Protein AF-A0A7D9J8P6-F1 (afdb_monomer_lite)

Structure (mmCIF, N/CA/C/O backbone):
data_AF-A0A7D9J8P6-F1
#
_entry.id   AF-A0A7D9J8P6-F1
#
loop_
_atom_site.group_PDB
_atom_site.id
_atom_site.type_symbol
_atom_site.label_atom_id
_atom_site.label_alt_id
_atom_site.label_comp_id
_atom_site.label_asym_id
_atom_site.label_entity_id
_atom_site.label_seq_id
_atom_site.pdbx_PDB_ins_code
_atom_site.Cartn_x
_atom_site.Cartn_y
_atom_site.Cartn_z
_atom_site.occupancy
_atom_site.B_iso_or_equiv
_atom_site.auth_seq_id
_atom_site.auth_comp_id
_atom_site.auth_asym_id
_atom_site.auth_atom_id
_atom_site.pdbx_PDB_model_num
ATOM 1 N N . LEU A 1 1 ? 20.125 16.647 6.382 1.00 24.42 1 LEU A N 1
ATOM 2 C CA . LEU A 1 1 ? 18.922 16.387 5.538 1.00 24.42 1 LEU A CA 1
ATOM 3 C C . LEU A 1 1 ? 18.613 14.876 5.373 1.00 24.42 1 LEU A C 1
ATOM 5 O O . LEU A 1 1 ? 17.858 14.484 4.479 1.00 24.42 1 LEU A O 1
ATOM 9 N N . SER A 1 2 ? 19.152 14.022 6.256 1.00 21.86 2 SER A N 1
ATOM 10 C CA . SER A 1 2 ? 19.004 12.554 6.274 1.00 21.86 2 SER A CA 1
ATOM 11 C C . SER A 1 2 ? 17.697 12.048 6.896 1.00 21.86 2 SER A C 1
ATOM 13 O O . SER A 1 2 ? 17.258 10.966 6.527 1.00 21.86 2 SER A O 1
ATOM 15 N N . ASP A 1 3 ? 17.029 12.832 7.747 1.00 25.22 3 ASP A N 1
ATOM 16 C CA . ASP A 1 3 ? 16.005 12.291 8.666 1.00 25.22 3 ASP A CA 1
ATOM 17 C C . ASP A 1 3 ? 14.574 12.775 8.421 1.00 25.22 3 ASP A C 1
ATOM 19 O O . ASP A 1 3 ? 13.715 12.715 9.296 1.00 25.22 3 ASP A O 1
ATOM 23 N N . ILE A 1 4 ? 14.279 13.220 7.203 1.00 28.66 4 ILE A N 1
ATOM 24 C CA . ILE A 1 4 ? 12.923 13.611 6.820 1.00 28.66 4 ILE A CA 1
ATOM 25 C C . ILE A 1 4 ? 12.399 12.544 5.868 1.00 28.66 4 ILE A C 1
ATOM 27 O O . ILE A 1 4 ? 12.570 12.619 4.652 1.00 28.66 4 ILE A O 1
ATOM 31 N N . MET A 1 5 ? 11.787 11.500 6.422 1.00 29.95 5 MET A N 1
ATOM 32 C CA . MET A 1 5 ? 11.026 10.500 5.678 1.00 29.95 5 MET A CA 1
ATOM 33 C C . MET A 1 5 ? 9.601 10.462 6.215 1.00 29.95 5 MET A C 1
ATOM 35 O O . MET A 1 5 ? 9.413 10.073 7.356 1.00 29.95 5 MET A O 1
ATOM 39 N N . GLN A 1 6 ? 8.645 10.790 5.334 1.00 36.28 6 GLN A N 1
ATOM 40 C CA . GLN A 1 6 ? 7.228 10.382 5.290 1.00 36.28 6 GLN A CA 1
ATOM 41 C C . GLN A 1 6 ? 6.271 11.573 5.264 1.00 36.28 6 GLN A C 1
ATOM 43 O O . GLN A 1 6 ? 6.016 12.223 6.267 1.00 36.28 6 GLN A O 1
ATOM 48 N N . TYR A 1 7 ? 5.658 11.784 4.102 1.00 35.69 7 TYR A N 1
ATOM 49 C CA . TYR A 1 7 ? 4.356 12.429 4.023 1.00 35.69 7 TYR A CA 1
ATOM 50 C C . TYR A 1 7 ? 3.308 11.319 3.911 1.00 35.69 7 TYR A C 1
ATOM 52 O O . TYR A 1 7 ? 3.176 10.730 2.839 1.00 35.69 7 TYR A O 1
ATOM 60 N N . SER A 1 8 ? 2.698 10.989 5.056 1.00 35.81 8 SER A N 1
ATOM 61 C CA . SER A 1 8 ? 1.370 10.369 5.264 1.00 35.81 8 SER A CA 1
ATOM 62 C C . SER A 1 8 ? 1.233 9.901 6.732 1.00 35.81 8 SER A C 1
ATOM 64 O O . SER A 1 8 ? 0.763 8.801 6.979 1.00 35.81 8 SER A O 1
ATOM 66 N N . SER A 1 9 ? 1.758 10.622 7.729 1.00 39.28 9 SER A N 1
ATOM 67 C CA . SER A 1 9 ? 2.039 9.992 9.036 1.00 39.28 9 SER A CA 1
ATOM 68 C C . SER A 1 9 ? 0.821 9.624 9.882 1.00 39.28 9 SER A C 1
ATOM 70 O O . SER A 1 9 ? 0.959 8.770 10.750 1.00 39.28 9 SER A O 1
ATOM 72 N N . ASP A 1 10 ? -0.339 10.223 9.621 1.00 39.28 10 ASP A N 1
ATOM 73 C CA . ASP A 1 10 ? -1.482 10.126 10.536 1.00 39.28 10 ASP A CA 1
ATOM 74 C C . ASP A 1 10 ? -2.746 9.642 9.835 1.00 39.28 10 ASP A C 1
ATOM 76 O O . ASP A 1 10 ? -3.814 9.773 10.403 1.00 39.28 10 ASP A O 1
ATOM 80 N N . ARG A 1 11 ? -2.674 9.204 8.574 1.00 51.41 11 ARG A N 1
ATOM 81 C CA . ARG A 1 11 ? -3.858 8.872 7.770 1.00 51.41 11 ARG A CA 1
ATOM 82 C C . ARG A 1 11 ? -3.505 7.811 6.734 1.00 51.41 11 ARG A C 1
ATOM 84 O O . ARG A 1 11 ? -3.242 8.151 5.583 1.00 51.41 11 ARG A O 1
ATOM 91 N N . ARG A 1 12 ? -3.396 6.541 7.133 1.00 55.50 12 ARG A N 1
ATOM 92 C CA . ARG A 1 12 ? -2.894 5.473 6.251 1.00 55.50 12 ARG A CA 1
ATOM 93 C C . ARG A 1 12 ? -3.799 4.262 6.240 1.00 55.50 12 ARG A C 1
ATOM 95 O O . ARG A 1 12 ? -4.018 3.612 7.256 1.00 55.50 12 ARG A O 1
ATOM 102 N N . LEU A 1 13 ? -4.289 3.966 5.045 1.00 46.38 13 LEU A N 1
ATOM 103 C CA . LEU A 1 13 ? -5.291 2.941 4.811 1.00 46.38 13 LEU A CA 1
ATOM 104 C C . LEU A 1 13 ? -4.745 1.883 3.875 1.00 46.38 13 LEU A C 1
ATOM 106 O O . LEU A 1 13 ? -4.052 2.185 2.897 1.00 46.38 13 LEU A O 1
ATOM 110 N N . HIS A 1 14 ? -5.138 0.658 4.169 1.00 49.91 14 HIS A N 1
ATOM 111 C CA . HIS A 1 14 ? -4.978 -0.482 3.305 1.00 49.91 14 HIS A CA 1
ATOM 112 C C . HIS A 1 14 ? -6.345 -1.057 2.982 1.00 49.91 14 HIS A C 1
ATOM 114 O O . HIS A 1 14 ? -7.146 -1.340 3.874 1.00 49.91 14 HIS A O 1
ATOM 120 N N . PHE A 1 15 ? -6.561 -1.289 1.700 1.00 54.28 15 PHE A N 1
ATOM 121 C CA . PHE A 1 15 ? -7.682 -2.046 1.191 1.00 54.28 15 PHE A CA 1
ATOM 122 C C . PHE A 1 15 ? -7.123 -3.310 0.567 1.00 54.28 15 PHE A C 1
ATOM 124 O O . PHE A 1 15 ? -6.136 -3.274 -0.165 1.00 54.28 15 PHE A O 1
ATOM 131 N N . ILE A 1 16 ? -7.727 -4.444 0.876 1.00 54.12 16 ILE A N 1
ATOM 132 C CA . ILE A 1 16 ? -7.442 -5.688 0.176 1.00 54.12 16 ILE A CA 1
ATOM 133 C C . ILE A 1 16 ? -8.763 -6.163 -0.387 1.00 54.12 16 ILE A C 1
ATOM 135 O O . ILE A 1 16 ? -9.717 -6.310 0.372 1.00 54.12 16 ILE A O 1
ATOM 139 N N . SER A 1 17 ? -8.845 -6.375 -1.694 1.00 53.47 17 SER A N 1
ATOM 140 C CA . SER A 1 17 ? -10.070 -6.853 -2.324 1.00 53.47 17 SER A CA 1
ATOM 141 C C . SER A 1 17 ? -9.877 -8.214 -2.982 1.00 53.47 17 SER A C 1
ATOM 143 O O . SER A 1 17 ? -8.809 -8.541 -3.509 1.00 53.47 17 SER A O 1
ATOM 145 N N . LYS A 1 18 ? -10.935 -9.026 -2.933 1.00 53.00 18 LYS A N 1
ATOM 146 C CA . LYS A 1 18 ? -11.126 -10.149 -3.847 1.00 53.00 18 LYS A CA 1
ATOM 147 C C . LYS A 1 18 ? -11.866 -9.628 -5.074 1.00 53.00 18 LYS A C 1
ATOM 149 O O . LYS A 1 18 ? -12.806 -8.837 -4.934 1.00 53.00 18 LYS A O 1
ATOM 154 N N . PRO A 1 19 ? -11.463 -10.045 -6.276 1.00 55.19 19 PRO A N 1
ATOM 155 C CA . PRO A 1 19 ? -12.039 -9.507 -7.491 1.00 55.19 19 PRO A CA 1
ATOM 156 C C . PRO A 1 19 ? -13.505 -9.909 -7.656 1.00 55.19 19 PRO A C 1
ATOM 158 O O . PRO A 1 19 ? -13.856 -11.087 -7.665 1.00 55.19 19 PRO A O 1
ATOM 161 N N . THR A 1 20 ? -14.356 -8.904 -7.858 1.00 56.22 20 THR A N 1
ATOM 162 C CA . THR A 1 20 ? -15.730 -9.049 -8.355 1.00 56.22 20 THR A CA 1
ATOM 163 C C . THR A 1 20 ? -15.894 -8.202 -9.612 1.00 56.22 20 THR A C 1
ATOM 165 O O . THR A 1 20 ? -15.167 -7.223 -9.813 1.00 56.22 20 THR A O 1
ATOM 168 N N . LYS A 1 21 ? -16.857 -8.550 -10.474 1.00 49.94 21 LYS A N 1
ATOM 169 C CA . LYS A 1 21 ? -17.124 -7.792 -11.707 1.00 49.94 21 LYS A CA 1
ATOM 170 C C . LYS A 1 21 ? -17.443 -6.322 -11.401 1.00 49.94 21 LYS A C 1
ATOM 172 O O . LYS A 1 21 ? -16.953 -5.447 -12.112 1.00 49.94 21 LYS A O 1
ATOM 177 N N . GLU A 1 22 ? -18.194 -6.036 -10.332 1.00 52.41 22 GLU A N 1
ATOM 178 C CA . GLU A 1 22 ? -18.475 -4.659 -9.909 1.00 52.41 22 GLU A CA 1
ATOM 179 C C . GLU A 1 22 ? -17.232 -3.929 -9.395 1.00 52.41 22 GLU A C 1
ATOM 181 O O . GLU A 1 22 ? -17.047 -2.766 -9.751 1.00 52.41 22 GLU A O 1
ATOM 186 N N . ASN A 1 23 ? -16.380 -4.578 -8.593 1.00 56.41 23 ASN A N 1
ATOM 187 C CA . ASN A 1 23 ? -15.193 -3.931 -8.024 1.00 56.41 23 ASN A CA 1
ATOM 188 C C . ASN A 1 23 ? -14.169 -3.613 -9.123 1.00 56.41 23 ASN A C 1
ATOM 190 O O . ASN A 1 23 ? -13.670 -2.495 -9.168 1.00 56.41 23 ASN A O 1
ATOM 194 N N . ILE A 1 24 ? -13.982 -4.511 -10.098 1.00 53.50 24 ILE A N 1
ATOM 195 C CA . ILE A 1 24 ? -13.107 -4.294 -11.264 1.00 53.50 24 ILE A CA 1
ATOM 196 C C . ILE A 1 24 ? -13.604 -3.133 -12.148 1.00 53.50 24 ILE A C 1
ATOM 198 O O . ILE A 1 24 ? -12.803 -2.334 -12.634 1.00 53.50 24 ILE A O 1
ATOM 202 N N . ILE A 1 25 ? -14.917 -3.017 -12.384 1.00 46.31 25 ILE A N 1
ATOM 203 C CA . ILE A 1 25 ? -15.492 -1.927 -13.196 1.00 46.31 25 ILE A CA 1
ATOM 204 C C . ILE A 1 25 ? -15.378 -0.582 -12.467 1.00 46.31 25 ILE A C 1
ATOM 206 O O . ILE A 1 25 ? -14.958 0.405 -13.075 1.00 46.31 25 ILE A O 1
ATOM 210 N N . TRP A 1 26 ? -15.688 -0.546 -11.168 1.00 52.25 26 TRP A N 1
ATOM 211 C CA . TRP A 1 26 ? -15.502 0.637 -10.319 1.00 52.25 26 TRP A CA 1
ATOM 212 C C . TRP A 1 26 ? -14.054 1.128 -10.342 1.00 52.25 26 TRP A C 1
ATOM 214 O O . TRP A 1 26 ? -13.770 2.310 -10.538 1.00 52.25 26 TRP A O 1
ATOM 224 N N . GLU A 1 27 ? -13.135 0.179 -10.229 1.00 54.56 27 GLU A N 1
ATOM 225 C CA . GLU A 1 27 ? -11.700 0.391 -10.257 1.00 54.56 27 GLU A CA 1
ATOM 226 C C . GLU A 1 27 ? -11.170 0.931 -11.595 1.00 54.56 27 GLU A C 1
ATOM 228 O O . GLU A 1 27 ? -10.189 1.682 -11.596 1.00 54.56 27 GLU A O 1
ATOM 233 N N . LYS A 1 28 ? -11.791 0.564 -12.725 1.00 52.25 28 LYS A N 1
ATOM 234 C CA . LYS A 1 28 ? -11.422 1.025 -14.078 1.00 52.25 28 LYS A CA 1
ATOM 235 C C . LYS A 1 28 ? -11.984 2.414 -14.394 1.00 52.25 28 LYS A C 1
ATOM 237 O O . LYS A 1 28 ? -11.287 3.234 -14.994 1.00 52.25 28 LYS A O 1
ATOM 242 N N . LEU A 1 29 ? -13.216 2.699 -13.965 1.00 45.38 29 LEU A N 1
ATOM 243 C CA . LEU A 1 29 ? -13.862 4.004 -14.161 1.00 45.38 29 LEU A CA 1
ATOM 244 C C . LEU A 1 29 ? -13.176 5.111 -13.355 1.00 45.38 29 LEU A C 1
ATOM 246 O O . LEU A 1 29 ? -12.944 6.198 -13.889 1.00 45.38 29 LEU A O 1
ATOM 250 N N . TYR A 1 30 ? -12.771 4.815 -12.116 1.00 49.97 30 TYR A N 1
ATOM 251 C CA . TYR A 1 30 ? -11.948 5.725 -11.322 1.00 49.97 30 TYR A CA 1
ATOM 252 C C . TYR A 1 30 ? -10.643 6.053 -12.065 1.00 49.97 30 TYR A C 1
ATOM 254 O O . TYR A 1 30 ? -10.367 7.217 -12.335 1.00 49.97 30 TYR A O 1
ATOM 262 N N . TYR A 1 31 ? -9.914 5.039 -12.539 1.00 48.91 31 TYR A N 1
ATOM 263 C CA . TYR A 1 31 ? -8.613 5.194 -13.202 1.00 48.91 31 TYR A CA 1
ATOM 264 C C . TYR A 1 31 ? -8.625 6.036 -14.495 1.00 48.91 31 TYR A C 1
ATOM 266 O O . TYR A 1 31 ? -7.679 6.768 -14.795 1.00 48.91 31 TYR A O 1
ATOM 274 N N . HIS A 1 32 ? -9.703 5.976 -15.279 1.00 45.94 32 HIS A N 1
ATOM 275 C CA . HIS A 1 32 ? -9.812 6.778 -16.501 1.00 45.94 32 HIS A CA 1
ATOM 276 C C . HIS A 1 32 ? -9.995 8.280 -16.204 1.00 45.94 32 HIS A C 1
ATOM 278 O O . HIS A 1 32 ? -9.524 9.130 -16.958 1.00 45.94 32 HIS A O 1
ATOM 284 N N . SER A 1 33 ? -10.635 8.621 -15.081 1.00 40.72 33 SER A N 1
ATOM 285 C CA . SER A 1 33 ? -10.953 10.007 -14.706 1.00 40.72 33 SER A CA 1
ATOM 286 C C . SER A 1 33 ? -9.777 10.812 -14.125 1.00 40.72 33 SER A C 1
ATOM 288 O O . SER A 1 33 ? -9.861 12.041 -14.035 1.00 40.72 33 SER A O 1
ATOM 290 N N . ILE A 1 34 ? -8.681 10.133 -13.757 1.00 44.94 34 ILE A N 1
ATOM 291 C CA . ILE A 1 34 ? -7.621 10.652 -12.870 1.00 44.94 34 ILE A CA 1
ATOM 292 C C . ILE A 1 34 ? -6.319 11.039 -13.583 1.00 44.94 34 ILE A C 1
ATOM 294 O O . ILE A 1 34 ? -5.504 11.755 -13.012 1.00 44.94 34 ILE A O 1
ATOM 298 N N . MET A 1 35 ? -6.124 10.606 -14.833 1.00 43.12 35 MET A N 1
ATOM 299 C CA . MET A 1 35 ? -4.909 10.877 -15.622 1.00 43.12 35 MET A CA 1
ATOM 300 C C . MET A 1 35 ? -5.030 12.087 -16.567 1.00 43.12 35 MET A C 1
ATOM 302 O O . MET A 1 35 ? -4.190 12.271 -17.447 1.00 43.12 35 MET A O 1
ATOM 306 N N . SER A 1 36 ? -6.057 12.928 -16.407 1.00 40.94 36 SER A N 1
ATOM 307 C CA . SER A 1 36 ? -6.146 14.211 -17.113 1.00 40.94 36 SER A CA 1
ATOM 308 C C . SER A 1 36 ? -5.296 15.266 -16.403 1.00 40.94 36 SER A C 1
ATOM 310 O O . SER A 1 36 ? -5.498 15.515 -15.213 1.00 40.94 36 SER A O 1
ATOM 312 N N . THR A 1 37 ? -4.367 15.889 -17.129 1.00 44.66 37 THR A N 1
ATOM 313 C CA . THR A 1 37 ? -3.480 16.946 -16.630 1.00 44.66 37 THR A CA 1
ATOM 314 C C . THR A 1 37 ? -4.260 18.153 -16.126 1.00 44.66 37 THR A C 1
ATOM 316 O O . THR A 1 37 ? -5.240 18.580 -16.733 1.00 44.66 37 THR A O 1
ATOM 319 N N . SER A 1 38 ? -3.772 18.736 -15.047 1.00 45.84 38 SER A N 1
ATOM 320 C CA . SER A 1 38 ? -4.235 19.990 -14.467 1.00 45.84 38 SER A CA 1
ATOM 321 C C . SER A 1 38 ? -3.096 21.005 -14.475 1.00 45.84 38 SER A C 1
ATOM 323 O O . SER A 1 38 ? -1.939 20.680 -14.196 1.00 45.84 38 SER A O 1
ATOM 325 N N . GLU A 1 39 ? -3.428 22.254 -14.786 1.00 48.91 39 GLU A N 1
ATOM 326 C CA . GLU A 1 39 ? -2.469 23.356 -14.843 1.00 48.91 39 GLU A CA 1
ATOM 327 C C . GLU A 1 39 ? -2.055 23.806 -13.426 1.00 48.91 39 GLU A C 1
ATOM 329 O O . GLU A 1 39 ? -2.821 24.387 -12.639 1.00 48.91 39 GLU A O 1
ATOM 334 N N . GLY A 1 40 ? -0.801 23.524 -13.070 1.00 51.75 40 GLY A N 1
ATOM 335 C CA . GLY A 1 40 ? -0.129 24.091 -11.902 1.00 51.75 40 GLY A CA 1
ATOM 336 C C . GLY A 1 40 ? 0.332 25.527 -12.175 1.00 51.75 40 GLY A C 1
ATOM 337 O O . GLY A 1 40 ? 0.580 25.889 -13.311 1.00 51.75 40 GLY A O 1
ATOM 338 N N . ARG A 1 41 ? 0.454 26.371 -11.135 1.00 57.59 41 ARG A N 1
ATOM 339 C CA . ARG A 1 41 ? 1.188 27.658 -11.253 1.00 57.59 41 ARG A CA 1
ATOM 340 C C . ARG A 1 41 ? 2.659 27.522 -10.830 1.00 57.59 41 ARG A C 1
ATOM 342 O O . ARG A 1 41 ? 3.416 28.470 -10.980 1.00 57.59 41 ARG A O 1
ATOM 349 N N . ASN A 1 42 ? 3.040 26.380 -10.247 1.00 70.62 42 ASN A N 1
ATOM 350 C CA . ASN A 1 42 ? 4.405 26.097 -9.817 1.00 70.62 42 ASN A CA 1
ATOM 351 C C . ASN A 1 42 ? 5.098 25.245 -10.906 1.00 70.62 42 ASN A C 1
ATOM 353 O O . ASN A 1 42 ? 4.638 24.122 -11.144 1.00 70.62 42 ASN A O 1
ATOM 357 N N . PRO A 1 43 ? 6.177 25.744 -11.540 1.00 74.31 43 PRO A N 1
ATOM 358 C CA . PRO A 1 43 ? 6.884 25.037 -12.612 1.00 74.31 43 PRO A CA 1
ATOM 359 C C . PRO A 1 43 ? 7.396 23.648 -12.217 1.00 74.31 43 PRO A C 1
ATOM 361 O O . PRO A 1 43 ? 7.415 22.737 -13.041 1.00 74.31 43 PRO A O 1
ATOM 364 N N . ALA A 1 44 ? 7.754 23.452 -10.947 1.00 70.00 44 ALA A N 1
ATOM 365 C CA . ALA A 1 44 ? 8.215 22.168 -10.441 1.00 70.00 44 ALA A CA 1
ATOM 366 C C . ALA A 1 44 ? 7.078 21.131 -10.473 1.00 70.00 44 ALA A C 1
ATOM 368 O O . ALA A 1 44 ? 7.249 20.015 -10.965 1.00 70.00 44 ALA A O 1
ATOM 369 N N . ILE A 1 45 ? 5.875 21.510 -10.025 1.00 69.44 45 ILE A N 1
ATOM 370 C CA . ILE A 1 45 ? 4.681 20.647 -10.086 1.00 69.44 45 ILE A CA 1
ATOM 371 C C . ILE A 1 45 ? 4.307 20.322 -11.538 1.00 69.44 45 ILE A C 1
ATOM 373 O O . ILE A 1 45 ? 3.941 19.186 -11.838 1.00 69.44 45 ILE A O 1
ATOM 377 N N . GLU A 1 46 ? 4.436 21.286 -12.449 1.00 72.38 46 GLU A N 1
ATOM 378 C CA . GLU A 1 46 ? 4.183 21.070 -13.875 1.00 72.38 46 GLU A CA 1
ATOM 379 C C . GLU A 1 46 ? 5.187 20.088 -14.494 1.00 72.38 46 GLU A C 1
ATOM 381 O O . GLU A 1 46 ? 4.785 19.126 -15.151 1.00 72.38 46 GLU A O 1
ATOM 386 N N . LEU A 1 47 ? 6.480 20.253 -14.205 1.00 73.75 47 LEU A N 1
ATOM 387 C CA . LEU A 1 47 ? 7.521 19.319 -14.627 1.00 73.75 47 LEU A CA 1
ATOM 388 C C . LEU A 1 47 ? 7.287 17.915 -14.053 1.00 73.75 47 LEU A C 1
ATOM 390 O O . LEU A 1 47 ? 7.435 16.920 -14.764 1.00 73.75 47 LEU A O 1
ATOM 394 N N . MET A 1 48 ? 6.886 17.814 -12.782 1.00 72.56 48 MET A N 1
ATOM 395 C CA . MET A 1 48 ? 6.518 16.542 -12.161 1.00 72.56 48 MET A CA 1
ATOM 396 C C . MET A 1 48 ? 5.358 15.884 -12.923 1.00 72.56 48 MET A C 1
ATOM 398 O O . MET A 1 48 ? 5.479 14.722 -13.314 1.00 72.56 48 MET A O 1
ATOM 402 N N . ASN A 1 49 ? 4.281 16.624 -13.203 1.00 70.62 49 ASN A N 1
ATOM 403 C CA . ASN A 1 49 ? 3.123 16.141 -13.964 1.00 70.62 49 ASN A CA 1
ATOM 404 C C . ASN A 1 49 ? 3.503 15.705 -15.388 1.00 70.62 49 ASN A C 1
ATOM 406 O O . ASN A 1 49 ? 3.061 14.654 -15.854 1.00 70.62 49 ASN A O 1
ATOM 410 N N . GLN A 1 50 ? 4.372 16.461 -16.062 1.00 72.25 50 GLN A N 1
ATOM 411 C CA . GLN A 1 50 ? 4.878 16.118 -17.391 1.00 72.25 50 GLN A CA 1
ATOM 412 C C . GLN A 1 50 ? 5.721 14.837 -17.379 1.00 72.25 50 GLN A C 1
ATOM 414 O O . GLN A 1 50 ? 5.664 14.045 -18.317 1.00 72.25 50 GLN A O 1
ATOM 419 N N . ARG A 1 51 ? 6.524 14.614 -16.336 1.00 74.44 51 ARG A N 1
ATOM 420 C CA . ARG A 1 51 ? 7.279 13.364 -16.195 1.00 74.44 51 ARG A CA 1
ATOM 421 C C . ARG A 1 51 ? 6.342 12.192 -15.903 1.00 74.44 51 ARG A C 1
ATOM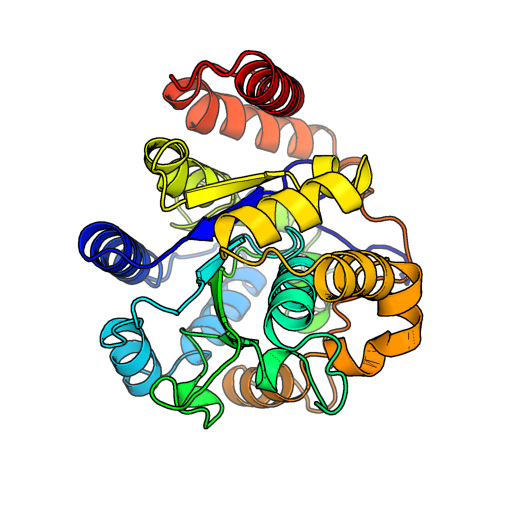 423 O O . ARG A 1 51 ? 6.509 11.125 -16.481 1.00 74.44 51 ARG A O 1
ATOM 430 N N . LEU A 1 52 ? 5.335 12.388 -15.053 1.00 71.31 52 LEU A N 1
ATOM 431 C CA . LEU A 1 52 ? 4.356 11.357 -14.685 1.00 71.31 52 LEU A CA 1
ATOM 432 C C . LEU A 1 52 ? 3.500 10.893 -15.852 1.00 71.31 52 LEU A C 1
ATOM 434 O O . LEU A 1 52 ? 3.188 9.709 -15.934 1.00 71.31 52 LEU A O 1
ATOM 438 N N . SER A 1 53 ? 3.168 11.788 -16.781 1.00 72.62 53 SER A N 1
ATOM 439 C CA . SER A 1 53 ? 2.401 11.417 -17.973 1.00 72.62 53 SER A CA 1
ATOM 440 C C . SER A 1 53 ? 3.135 10.427 -18.885 1.00 72.62 53 SER A C 1
ATOM 442 O O . SER A 1 53 ? 2.491 9.778 -19.705 1.00 72.62 53 SER A O 1
ATOM 444 N N . ARG A 1 54 ? 4.457 10.273 -18.719 1.00 79.06 54 ARG A N 1
ATOM 445 C CA . ARG A 1 54 ? 5.303 9.325 -19.462 1.00 79.06 54 ARG A CA 1
ATOM 446 C C . ARG A 1 54 ? 5.488 7.987 -18.752 1.00 79.06 54 ARG A C 1
ATOM 448 O O . ARG A 1 54 ? 6.075 7.087 -19.336 1.00 79.06 54 ARG A O 1
ATOM 455 N N . LEU A 1 55 ? 5.036 7.864 -17.502 1.00 78.56 55 LEU A N 1
ATOM 456 C CA . LEU A 1 55 ? 5.302 6.689 -16.674 1.00 78.56 55 LEU A CA 1
ATOM 457 C C . LEU A 1 55 ? 4.553 5.439 -17.145 1.00 78.56 55 LEU A C 1
ATOM 459 O O . LEU A 1 55 ? 5.033 4.347 -16.908 1.00 78.56 55 LEU A O 1
ATOM 463 N N . ILE A 1 56 ? 3.382 5.574 -17.759 1.00 79.62 56 ILE A N 1
ATOM 464 C CA . ILE A 1 56 ? 2.589 4.426 -18.213 1.00 79.62 56 ILE A CA 1
ATOM 465 C C . ILE A 1 56 ? 2.327 4.617 -19.697 1.00 79.62 56 ILE A C 1
ATOM 467 O O . ILE A 1 56 ? 1.759 5.643 -20.093 1.00 79.62 56 ILE A O 1
ATOM 471 N N . THR A 1 57 ? 2.735 3.648 -20.516 1.00 85.12 57 THR A N 1
ATOM 472 C CA . THR A 1 57 ? 2.503 3.717 -21.964 1.00 85.12 57 THR A CA 1
ATOM 473 C C . THR A 1 57 ? 1.016 3.577 -22.282 1.00 85.12 57 THR A C 1
ATOM 475 O O . THR A 1 57 ? 0.204 3.132 -21.465 1.00 85.12 57 THR A O 1
ATOM 478 N N . LYS A 1 58 ? 0.612 3.971 -23.494 1.00 84.12 58 LYS A N 1
ATOM 479 C CA . LYS A 1 58 ? -0.782 3.811 -23.928 1.00 84.12 58 LYS A CA 1
ATOM 480 C C . LYS A 1 58 ? -1.172 2.328 -23.944 1.00 84.12 58 LYS A C 1
ATOM 482 O O . LYS A 1 58 ? -2.269 1.975 -23.514 1.00 84.12 58 LYS A O 1
ATOM 487 N N . GLU A 1 59 ? -0.256 1.485 -24.400 1.00 88.38 59 GLU A N 1
ATOM 488 C CA . GLU A 1 59 ? -0.376 0.034 -24.463 1.00 88.38 59 GLU A CA 1
ATOM 489 C C . GLU A 1 59 ? -0.423 -0.569 -23.055 1.00 88.38 59 GLU A C 1
ATOM 491 O O . GLU A 1 59 ? -1.344 -1.332 -22.759 1.00 88.38 59 GLU A O 1
ATOM 496 N N . GLY A 1 60 ? 0.488 -0.164 -22.160 1.00 85.69 60 GLY A N 1
ATOM 497 C CA . GLY A 1 60 ? 0.497 -0.597 -20.761 1.00 85.69 60 GLY A CA 1
ATOM 498 C C . GLY A 1 60 ? -0.801 -0.251 -20.039 1.00 85.69 60 GLY A C 1
ATOM 499 O O . GLY A 1 60 ? -1.428 -1.113 -19.423 1.00 85.69 60 GLY A O 1
ATOM 500 N N . ARG A 1 61 ? -1.309 0.968 -20.243 1.00 80.38 61 ARG A N 1
ATOM 501 C CA . ARG A 1 61 ? -2.623 1.386 -19.740 1.00 80.38 61 ARG A CA 1
ATOM 502 C C . ARG A 1 61 ? -3.756 0.520 -20.286 1.00 80.38 61 ARG A C 1
ATOM 504 O O . ARG A 1 61 ? -4.650 0.142 -19.534 1.00 80.38 61 ARG A O 1
ATOM 511 N N . GLN A 1 62 ? -3.758 0.216 -21.583 1.00 82.94 62 GLN A N 1
ATOM 512 C CA . GLN A 1 62 ? -4.787 -0.634 -22.183 1.00 82.94 62 GLN A CA 1
ATOM 513 C C . GLN A 1 62 ? -4.732 -2.062 -21.625 1.00 82.94 62 GLN A C 1
ATOM 515 O O . GLN A 1 62 ? -5.779 -2.666 -21.384 1.00 82.94 62 GLN A O 1
ATOM 520 N N . LYS A 1 63 ? -3.533 -2.592 -21.371 1.00 84.38 63 LYS A N 1
ATOM 521 C CA . LYS A 1 63 ? -3.335 -3.892 -20.722 1.00 84.38 63 LYS A CA 1
ATOM 522 C C . LYS A 1 63 ? -3.847 -3.893 -19.283 1.00 84.38 63 LYS A C 1
ATOM 524 O O . LYS A 1 63 ? -4.695 -4.717 -18.961 1.00 84.38 63 LYS A O 1
ATOM 529 N N . ALA A 1 64 ? -3.477 -2.905 -18.472 1.00 79.44 64 ALA A N 1
ATOM 530 C CA . ALA A 1 64 ? -4.004 -2.745 -17.114 1.00 79.44 64 ALA A CA 1
ATOM 531 C C . ALA A 1 64 ? -5.545 -2.643 -17.093 1.00 79.44 64 ALA A C 1
ATOM 533 O O . ALA A 1 64 ? -6.222 -3.308 -16.311 1.00 79.44 64 ALA A O 1
ATOM 534 N N . LEU A 1 65 ? -6.133 -1.865 -18.011 1.00 76.62 65 LEU A N 1
ATOM 535 C CA . LEU A 1 65 ? -7.589 -1.725 -18.136 1.00 76.62 65 LEU A CA 1
ATOM 536 C C . LEU A 1 65 ? -8.286 -2.970 -18.701 1.00 76.62 65 LEU A C 1
ATOM 538 O O . LEU A 1 65 ? -9.492 -3.121 -18.508 1.00 76.62 65 LEU A O 1
ATOM 542 N N . SER A 1 66 ? -7.581 -3.854 -19.401 1.00 82.00 66 SER A N 1
ATOM 543 C CA . SER A 1 66 ? -8.143 -5.111 -19.915 1.00 82.00 66 SER A CA 1
ATOM 544 C C . SER A 1 66 ? -7.915 -6.294 -18.982 1.00 82.00 66 SER A C 1
ATOM 546 O O . SER A 1 66 ? -8.618 -7.286 -19.135 1.00 82.00 66 SER A O 1
ATOM 548 N N . PHE A 1 67 ? -7.048 -6.159 -17.974 1.00 81.44 67 PHE A N 1
ATOM 549 C CA . PHE A 1 67 ? -6.815 -7.191 -16.971 1.00 81.44 67 PHE A CA 1
ATOM 550 C C . PHE A 1 67 ? -8.129 -7.652 -16.324 1.00 81.44 67 PHE A C 1
ATOM 552 O O . PHE A 1 67 ? -8.991 -6.840 -15.941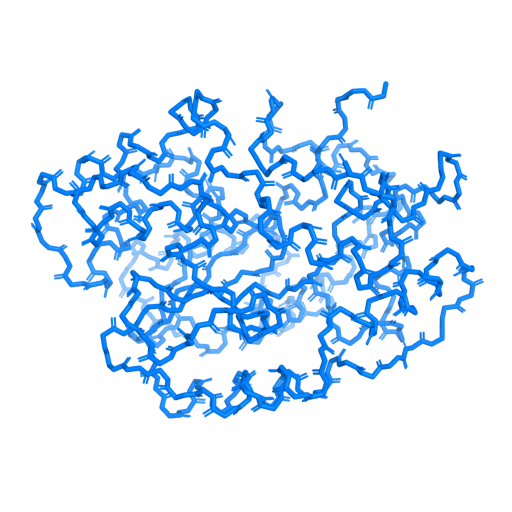 1.00 81.44 67 PHE A O 1
ATOM 559 N N . VAL A 1 68 ? -8.280 -8.972 -16.246 1.00 82.56 68 VAL A N 1
ATOM 560 C CA . VAL A 1 68 ? -9.384 -9.664 -15.586 1.00 82.56 68 VAL A CA 1
ATOM 561 C C . VAL A 1 68 ? -8.762 -10.552 -14.510 1.00 82.56 68 VAL A C 1
ATOM 563 O O . VAL A 1 68 ? -8.233 -11.611 -14.840 1.00 82.56 68 VAL A O 1
ATOM 566 N N . PRO A 1 69 ? -8.808 -10.128 -13.238 1.00 81.31 69 PRO A N 1
ATOM 567 C CA . PRO A 1 69 ? -8.299 -10.933 -12.142 1.00 81.31 69 PRO A CA 1
ATOM 568 C C . PRO A 1 69 ? -9.005 -12.290 -12.049 1.00 81.31 69 PRO A C 1
ATOM 570 O O . PRO A 1 69 ? -10.218 -12.402 -12.265 1.00 81.31 69 PRO A O 1
ATOM 573 N N . ARG A 1 70 ? -8.254 -13.314 -11.658 1.00 83.25 70 ARG A N 1
ATOM 574 C CA . ARG A 1 70 ? -8.762 -14.652 -11.344 1.00 83.25 70 ARG A CA 1
ATOM 575 C C . ARG A 1 70 ? -9.460 -14.640 -9.992 1.00 83.25 70 ARG A C 1
ATOM 577 O O . ARG A 1 70 ? -9.153 -13.830 -9.126 1.00 83.25 70 ARG A O 1
ATOM 584 N N . SER A 1 71 ? -10.337 -15.609 -9.743 1.00 82.31 71 SER A N 1
ATOM 585 C CA . SER A 1 71 ? -11.006 -15.751 -8.438 1.00 82.31 71 SER A CA 1
ATOM 586 C C . SER A 1 71 ? -10.040 -15.998 -7.271 1.00 82.31 71 SER A C 1
ATOM 588 O O . SER A 1 71 ? -10.394 -15.763 -6.120 1.00 82.31 71 SER A O 1
ATOM 590 N N . SER A 1 72 ? -8.836 -16.496 -7.564 1.00 81.62 72 SER A N 1
ATOM 591 C CA . SER A 1 72 ? -7.750 -16.699 -6.604 1.00 81.62 72 SER A CA 1
ATOM 592 C C . SER A 1 72 ? -6.902 -15.450 -6.365 1.00 81.62 72 SER A C 1
ATOM 594 O O . SER A 1 72 ? -6.060 -15.462 -5.465 1.00 81.62 72 SER A O 1
ATOM 596 N N . ASP A 1 73 ? -7.050 -14.396 -7.166 1.00 83.62 73 ASP A N 1
ATOM 597 C CA . ASP A 1 73 ? -6.212 -13.209 -7.041 1.00 83.62 73 ASP A CA 1
ATOM 598 C C . ASP A 1 73 ? -6.605 -12.404 -5.801 1.00 83.62 73 ASP A C 1
ATOM 600 O O . ASP A 1 73 ? -7.760 -12.363 -5.370 1.00 83.62 73 ASP A O 1
ATOM 604 N N . VAL A 1 74 ? -5.602 -11.761 -5.216 1.00 85.56 74 VAL A N 1
ATOM 605 C CA . VAL A 1 74 ? -5.762 -10.814 -4.115 1.00 85.56 74 VAL A CA 1
ATOM 606 C C . VAL A 1 74 ? -5.211 -9.491 -4.605 1.00 85.56 74 VAL A C 1
ATOM 608 O O . VAL A 1 74 ? -4.058 -9.432 -5.036 1.00 85.56 74 VAL A O 1
ATOM 611 N N . ILE A 1 75 ? -6.042 -8.452 -4.551 1.00 85.06 75 ILE A N 1
ATOM 612 C CA . ILE A 1 75 ? -5.672 -7.105 -4.967 1.00 85.06 75 ILE A CA 1
ATOM 613 C C . ILE A 1 75 ? -5.340 -6.302 -3.718 1.00 85.06 75 ILE A C 1
ATOM 615 O O . ILE A 1 75 ? -6.199 -6.068 -2.870 1.00 85.06 75 ILE A O 1
ATOM 619 N N . VAL A 1 76 ? -4.092 -5.858 -3.606 1.00 84.62 76 VAL A N 1
ATOM 620 C CA . VAL A 1 76 ? -3.694 -4.877 -2.593 1.00 84.62 76 VAL A CA 1
ATOM 621 C C . VAL A 1 76 ? -3.966 -3.485 -3.153 1.00 84.62 76 VAL A C 1
ATOM 623 O O . VAL A 1 76 ? -3.361 -3.093 -4.144 1.00 84.62 76 VAL A O 1
ATOM 626 N N . ALA A 1 77 ? -4.856 -2.728 -2.524 1.00 81.06 77 ALA A N 1
ATOM 627 C CA . ALA A 1 77 ? -5.196 -1.360 -2.883 1.00 81.06 77 ALA A CA 1
ATOM 628 C C . ALA A 1 77 ? -4.763 -0.387 -1.778 1.00 81.06 77 ALA A C 1
ATOM 630 O O . ALA A 1 77 ? -5.210 -0.454 -0.636 1.00 81.06 77 ALA A O 1
ATOM 631 N N . THR A 1 78 ? -3.841 0.520 -2.096 1.00 73.94 78 THR A N 1
ATOM 632 C CA . THR A 1 78 ? -3.316 1.483 -1.113 1.00 73.94 78 THR A CA 1
ATOM 633 C C . THR A 1 78 ? -3.046 2.827 -1.756 1.00 73.94 78 THR A C 1
ATOM 635 O O . THR A 1 78 ? -2.434 2.875 -2.824 1.00 73.94 78 THR A O 1
ATOM 638 N N . ALA A 1 79 ? -3.341 3.913 -1.049 1.00 70.25 79 ALA A N 1
ATOM 639 C CA . ALA A 1 79 ? -2.706 5.191 -1.326 1.00 70.25 79 ALA A CA 1
ATOM 640 C C . ALA A 1 79 ? -1.194 5.088 -1.064 1.00 70.25 79 ALA A C 1
ATOM 642 O O . ALA A 1 79 ? -0.737 4.386 -0.152 1.00 70.25 79 ALA A O 1
ATOM 643 N N . SER A 1 80 ? -0.392 5.818 -1.835 1.00 67.75 80 SER A N 1
ATOM 644 C CA . SER A 1 80 ? 1.052 5.894 -1.605 1.00 67.75 80 SER A CA 1
ATOM 645 C C . SER A 1 80 ? 1.412 6.170 -0.150 1.00 67.75 80 SER A C 1
ATOM 647 O O . SER A 1 80 ? 0.786 6.977 0.536 1.00 67.75 80 SER A O 1
ATOM 649 N N . LYS A 1 81 ? 2.501 5.535 0.292 1.00 71.12 81 LYS A N 1
ATOM 650 C CA . LYS A 1 81 ? 3.068 5.658 1.648 1.00 71.12 81 LYS A CA 1
ATOM 651 C C . LYS A 1 81 ? 2.148 5.200 2.779 1.00 71.12 81 LYS A C 1
ATOM 653 O O . LY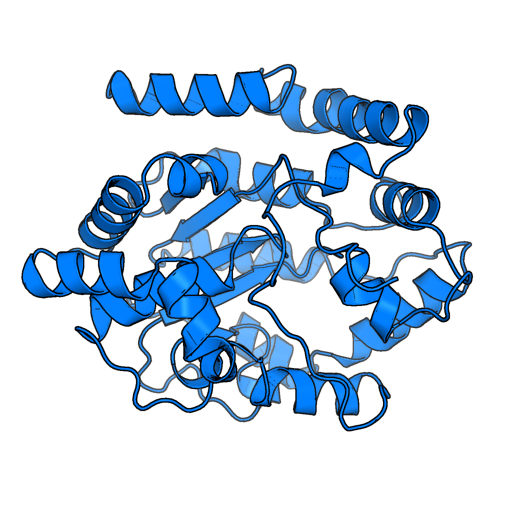S A 1 81 ? 2.570 5.247 3.930 1.00 71.12 81 LYS A O 1
ATOM 658 N N . CYS A 1 82 ? 1.008 4.594 2.456 1.00 74.62 82 CYS A N 1
ATOM 659 C CA . CYS A 1 82 ? 0.140 3.959 3.438 1.00 74.62 82 CYS A CA 1
ATOM 660 C C . CYS A 1 82 ? 0.590 2.562 3.864 1.00 74.62 82 CYS A C 1
ATOM 662 O O . CYS A 1 82 ? -0.172 1.901 4.534 1.00 74.62 82 CYS A O 1
ATOM 664 N N . GLY A 1 83 ? 1.811 2.131 3.520 1.00 78.94 83 GLY A N 1
ATOM 665 C CA . GLY A 1 83 ? 2.359 0.828 3.914 1.00 78.94 83 GLY A CA 1
ATOM 666 C C . GLY A 1 83 ? 2.378 -0.220 2.803 1.00 78.94 83 GLY A C 1
ATOM 667 O O . GLY A 1 83 ? 2.571 -1.390 3.098 1.00 78.94 83 GLY A O 1
ATOM 668 N N . THR A 1 84 ? 2.206 0.160 1.535 1.00 81.25 84 THR A N 1
ATOM 669 C CA . THR A 1 84 ? 2.109 -0.753 0.378 1.00 81.25 84 THR A CA 1
ATOM 670 C C . THR A 1 84 ? 3.075 -1.942 0.431 1.00 81.25 84 THR A C 1
ATOM 672 O O . THR A 1 84 ? 2.637 -3.082 0.381 1.00 81.25 84 THR A O 1
ATOM 675 N N . THR A 1 85 ? 4.370 -1.691 0.640 1.00 87.38 85 THR A N 1
ATOM 676 C CA . THR A 1 85 ? 5.414 -2.730 0.740 1.00 87.38 85 THR A CA 1
ATOM 677 C C . THR A 1 85 ? 5.214 -3.687 1.906 1.00 87.38 85 THR A C 1
ATOM 679 O O . THR A 1 85 ? 5.509 -4.870 1.784 1.00 87.38 85 THR A O 1
ATOM 682 N N . TRP A 1 86 ? 4.708 -3.188 3.031 1.00 90.94 86 TRP A N 1
ATOM 683 C CA . TRP A 1 86 ? 4.401 -4.016 4.188 1.00 90.94 86 TRP A CA 1
ATOM 684 C C . TRP A 1 86 ? 3.272 -4.993 3.862 1.00 90.94 86 TRP A C 1
ATOM 686 O O . TRP A 1 86 ? 3.388 -6.181 4.136 1.00 90.94 86 TRP A O 1
ATOM 696 N N . MET A 1 87 ? 2.229 -4.514 3.177 1.00 91.69 87 MET A N 1
ATOM 697 C CA . MET A 1 87 ? 1.124 -5.367 2.745 1.00 91.69 87 MET A CA 1
ATOM 698 C C . MET A 1 87 ? 1.526 -6.347 1.636 1.00 91.69 87 MET A C 1
ATOM 700 O O . MET A 1 87 ? 1.125 -7.505 1.687 1.00 91.69 87 MET A O 1
ATOM 704 N N . GLN A 1 88 ? 2.359 -5.920 0.674 1.00 91.69 88 GLN A N 1
ATOM 705 C CA . GLN A 1 88 ? 2.957 -6.823 -0.320 1.00 91.69 88 GLN A CA 1
ATOM 706 C C . GLN A 1 88 ? 3.692 -7.975 0.381 1.00 91.69 88 GLN A C 1
ATOM 708 O O . GLN A 1 88 ? 3.462 -9.132 0.045 1.00 91.69 88 GLN A O 1
ATOM 713 N N . GLN A 1 89 ? 4.519 -7.664 1.387 1.00 94.50 89 GLN A N 1
ATOM 714 C CA . GLN A 1 89 ? 5.246 -8.669 2.161 1.00 94.50 89 GLN A CA 1
ATOM 715 C C . GLN A 1 89 ? 4.292 -9.608 2.908 1.00 94.50 89 GLN A C 1
ATOM 717 O O . GLN A 1 89 ? 4.432 -10.818 2.775 1.00 94.50 89 GLN A O 1
ATOM 722 N N . ILE A 1 90 ? 3.296 -9.089 3.633 1.00 95.75 90 ILE A N 1
ATOM 723 C CA . ILE A 1 90 ? 2.330 -9.919 4.375 1.00 95.75 90 ILE A CA 1
ATOM 724 C C . ILE A 1 90 ? 1.614 -10.903 3.440 1.00 95.75 90 ILE A C 1
ATOM 726 O O . ILE A 1 90 ? 1.612 -12.107 3.693 1.00 95.75 90 ILE A O 1
ATOM 730 N N . VAL A 1 91 ? 1.037 -10.405 2.343 1.00 94.50 91 VAL A N 1
ATOM 731 C CA . VAL A 1 91 ? 0.293 -11.231 1.379 1.00 94.50 91 VAL A CA 1
ATOM 732 C C . VAL A 1 91 ? 1.210 -12.256 0.711 1.00 94.50 91 VAL A C 1
ATOM 734 O O . VAL A 1 91 ? 0.823 -13.418 0.562 1.00 94.50 91 VAL A O 1
ATOM 737 N N . HIS A 1 92 ? 2.434 -11.853 0.350 1.00 95.00 92 HIS A N 1
ATOM 738 C CA . HIS A 1 92 ? 3.405 -12.760 -0.254 1.00 95.00 92 HIS A CA 1
ATOM 739 C C . HIS A 1 92 ? 3.807 -13.885 0.700 1.00 95.00 92 HIS A C 1
ATOM 741 O O . HIS A 1 92 ? 3.767 -15.054 0.319 1.00 95.00 92 HIS A O 1
ATOM 747 N N . GLN A 1 93 ? 4.131 -13.564 1.953 1.00 96.44 93 GLN A N 1
ATOM 748 C CA . GLN A 1 93 ? 4.534 -14.562 2.947 1.00 96.44 93 GLN A CA 1
ATOM 749 C C . GLN A 1 93 ? 3.405 -15.535 3.285 1.00 96.44 93 GLN A C 1
ATOM 751 O O . GLN A 1 93 ? 3.647 -16.734 3.395 1.00 96.44 93 GLN A O 1
ATOM 756 N N . LEU A 1 94 ? 2.167 -15.042 3.383 1.00 95.56 94 LEU A N 1
ATOM 757 C CA . LEU A 1 94 ? 1.005 -15.888 3.639 1.00 95.56 94 LEU A CA 1
ATOM 758 C C . LEU A 1 94 ? 0.780 -16.916 2.525 1.00 95.56 94 LEU A C 1
ATOM 760 O O . LEU A 1 94 ? 0.494 -18.072 2.817 1.00 95.56 94 LEU A O 1
ATOM 764 N N . ARG A 1 95 ? 0.903 -16.516 1.255 1.00 92.06 95 ARG A N 1
ATOM 765 C CA . ARG A 1 95 ? 0.625 -17.417 0.126 1.00 92.06 95 ARG A CA 1
ATOM 766 C C . ARG A 1 95 ? 1.813 -18.300 -0.256 1.00 92.06 95 ARG A C 1
ATOM 768 O O . ARG A 1 95 ? 1.597 -19.423 -0.696 1.00 92.06 95 ARG A O 1
ATOM 775 N N . SER A 1 96 ? 3.040 -17.813 -0.099 1.00 92.81 96 SER A N 1
ATOM 776 C CA . SER A 1 96 ? 4.249 -18.575 -0.441 1.00 92.81 96 SER A CA 1
ATOM 777 C C . SER A 1 96 ? 4.747 -19.488 0.681 1.00 92.81 96 SER A C 1
ATOM 779 O O . SER A 1 96 ? 5.608 -20.330 0.443 1.00 92.81 96 SER A O 1
ATOM 781 N N . GLY A 1 97 ? 4.248 -19.310 1.909 1.00 88.69 97 GLY A N 1
ATOM 782 C CA . GLY A 1 97 ? 4.694 -20.078 3.070 1.00 88.69 97 GLY A CA 1
ATOM 783 C C . GLY A 1 97 ? 6.107 -19.728 3.546 1.00 88.69 97 GLY A C 1
ATOM 784 O O . GLY A 1 97 ? 6.707 -20.508 4.282 1.00 88.69 97 GLY A O 1
ATOM 785 N N . GLY A 1 98 ? 6.657 -18.569 3.164 1.00 90.50 98 GLY A N 1
ATOM 786 C CA . GLY A 1 98 ? 7.995 -18.150 3.603 1.00 90.50 98 GLY A CA 1
ATOM 787 C C . GLY A 1 98 ? 8.997 -17.830 2.503 1.00 90.50 98 GLY A C 1
ATOM 788 O O . GLY A 1 98 ? 10.178 -17.651 2.809 1.00 90.50 98 GLY A O 1
ATOM 789 N N . ASP A 1 99 ? 8.585 -17.815 1.235 1.00 93.12 99 ASP A N 1
ATOM 790 C CA . ASP A 1 99 ? 9.528 -17.648 0.135 1.00 93.12 99 ASP A CA 1
ATOM 791 C C . ASP A 1 99 ? 10.176 -16.258 0.164 1.00 93.12 99 ASP A C 1
ATOM 793 O O . ASP A 1 99 ? 9.509 -15.223 0.227 1.00 93.12 99 ASP A O 1
ATOM 797 N N . MET A 1 100 ? 11.503 -16.249 0.096 1.00 94.31 100 MET A N 1
ATOM 798 C CA . MET A 1 100 ? 12.348 -15.060 0.004 1.00 94.31 100 MET A CA 1
ATOM 799 C C . MET A 1 100 ? 13.388 -15.198 -1.111 1.00 94.31 100 MET A C 1
ATOM 801 O O . MET A 1 100 ? 14.381 -14.474 -1.112 1.00 94.31 100 MET A O 1
ATOM 805 N N . THR A 1 101 ? 13.209 -16.132 -2.047 1.00 93.75 101 THR A N 1
ATOM 806 C CA . THR A 1 101 ? 14.160 -16.384 -3.144 1.00 93.75 101 THR A CA 1
ATOM 807 C C . THR A 1 101 ? 14.135 -15.300 -4.224 1.00 93.75 101 THR A C 1
ATOM 809 O O . THR A 1 101 ? 15.110 -15.153 -4.956 1.00 93.75 101 THR A O 1
ATOM 812 N N . PHE A 1 102 ? 13.076 -14.487 -4.268 1.00 91.75 102 PHE A N 1
ATOM 813 C CA . PHE A 1 102 ? 12.937 -13.348 -5.175 1.00 91.75 102 PHE A CA 1
ATOM 814 C C . PHE A 1 102 ? 13.995 -12.257 -4.941 1.00 91.75 102 PHE A C 1
ATOM 816 O O . PHE A 1 102 ? 14.492 -12.061 -3.821 1.00 91.75 102 PHE A O 1
ATOM 823 N N . THR A 1 103 ? 14.313 -11.509 -5.998 1.00 90.62 103 THR A N 1
ATOM 824 C CA . THR A 1 103 ? 15.295 -10.415 -5.926 1.00 90.62 103 THR A CA 1
ATOM 825 C C . THR A 1 103 ? 14.641 -9.124 -5.450 1.00 90.62 103 THR A C 1
ATOM 827 O O . THR A 1 103 ? 15.204 -8.418 -4.614 1.00 90.62 103 THR A O 1
ATOM 830 N N . ASP A 1 104 ? 13.436 -8.832 -5.942 1.00 88.56 104 ASP A N 1
ATOM 831 C CA . ASP A 1 104 ? 12.635 -7.676 -5.536 1.00 88.56 104 ASP A CA 1
ATOM 832 C C . ASP A 1 104 ? 11.167 -8.070 -5.345 1.00 88.56 104 ASP A C 1
ATOM 834 O O . ASP A 1 104 ? 10.623 -8.858 -6.113 1.00 88.56 104 ASP A O 1
ATOM 838 N N . ILE A 1 105 ? 10.508 -7.521 -4.324 1.00 89.81 105 ILE A N 1
ATOM 839 C CA . ILE A 1 105 ? 9.099 -7.805 -4.019 1.00 89.81 105 ILE A CA 1
ATOM 840 C C . ILE A 1 105 ? 8.169 -7.495 -5.203 1.00 89.81 105 ILE A C 1
ATOM 842 O O . ILE A 1 105 ? 7.115 -8.114 -5.333 1.00 89.81 105 ILE A O 1
ATOM 846 N N . ASP A 1 106 ? 8.560 -6.568 -6.084 1.00 87.62 106 ASP A N 1
ATOM 847 C CA . ASP A 1 106 ? 7.790 -6.244 -7.286 1.00 87.62 106 ASP A CA 1
ATOM 848 C C . ASP A 1 106 ? 7.795 -7.385 -8.328 1.00 87.62 106 ASP A C 1
ATOM 850 O O . ASP A 1 106 ? 6.973 -7.354 -9.238 1.00 87.62 106 ASP A O 1
ATOM 854 N N . GLU A 1 107 ? 8.668 -8.398 -8.203 1.00 88.25 107 GLU A N 1
ATOM 855 C CA . GLU A 1 107 ? 8.685 -9.605 -9.056 1.00 88.25 107 GLU A CA 1
ATOM 856 C C . GLU A 1 107 ? 7.574 -10.596 -8.693 1.00 88.25 107 GLU A C 1
ATOM 858 O O . GLU A 1 107 ? 7.062 -11.295 -9.562 1.00 88.25 107 GLU A O 1
ATOM 863 N N . VAL A 1 108 ? 7.199 -10.645 -7.413 1.00 90.38 108 VAL A N 1
ATOM 864 C CA . VAL A 1 108 ? 6.240 -11.622 -6.867 1.00 90.38 108 VAL A CA 1
ATOM 865 C C . VAL A 1 108 ? 4.887 -10.999 -6.516 1.00 90.38 108 VAL A C 1
ATOM 867 O O . VAL A 1 108 ? 3.882 -11.706 -6.416 1.00 90.38 108 VAL A O 1
ATOM 870 N N . VAL A 1 109 ? 4.837 -9.670 -6.373 1.00 90.12 109 VAL A N 1
ATOM 871 C CA . VAL A 1 109 ? 3.601 -8.895 -6.225 1.00 90.12 109 VAL A CA 1
ATOM 872 C C . VAL A 1 109 ? 3.555 -7.790 -7.282 1.00 90.12 109 VAL A C 1
ATOM 874 O O . VAL A 1 109 ? 4.142 -6.719 -7.113 1.00 90.12 109 VAL A O 1
ATOM 877 N N . LEU A 1 110 ? 2.838 -8.066 -8.371 1.00 89.31 110 LEU A N 1
ATOM 878 C CA . LEU A 1 110 ? 2.896 -7.301 -9.620 1.00 89.31 110 LEU A CA 1
ATOM 879 C C . LEU A 1 110 ? 2.103 -5.998 -9.525 1.00 89.31 110 LEU A C 1
ATOM 881 O O . LEU A 1 110 ? 0.985 -5.981 -9.021 1.00 89.31 110 LEU A O 1
ATOM 885 N N . TRP A 1 111 ? 2.627 -4.912 -10.088 1.00 84.75 111 TRP A N 1
ATOM 886 C CA . TRP A 1 111 ? 1.897 -3.647 -10.208 1.00 84.75 111 TRP A CA 1
ATOM 887 C C . TRP A 1 111 ? 0.978 -3.684 -11.430 1.00 84.75 111 TRP A C 1
ATOM 889 O O . TRP A 1 111 ? 1.477 -3.600 -12.547 1.00 84.75 111 TRP A O 1
ATOM 899 N N . ILE A 1 112 ? -0.346 -3.747 -11.250 1.00 83.69 112 ILE A N 1
ATOM 900 C CA . ILE A 1 112 ? -1.314 -3.875 -12.366 1.00 83.69 112 ILE A CA 1
ATOM 901 C C . ILE A 1 112 ? -1.080 -2.808 -13.444 1.00 83.69 112 ILE A C 1
ATOM 903 O O . ILE A 1 112 ? -1.058 -3.106 -14.635 1.00 83.69 112 ILE A O 1
ATOM 907 N N . ASP A 1 113 ? -0.848 -1.571 -13.012 1.00 79.69 113 ASP A N 1
ATOM 908 C CA . ASP A 1 113 ? -0.698 -0.415 -13.895 1.00 79.69 113 ASP A CA 1
ATOM 909 C C . ASP A 1 113 ? 0.641 -0.364 -14.646 1.00 79.69 113 ASP A C 1
ATOM 911 O O . ASP A 1 113 ? 0.758 0.366 -15.627 1.00 79.69 113 ASP A O 1
ATOM 915 N N . LEU A 1 114 ? 1.656 -1.095 -14.172 1.00 82.69 114 LEU A N 1
ATOM 916 C CA . LEU A 1 114 ? 3.030 -1.034 -14.685 1.00 82.69 114 LEU A CA 1
ATOM 917 C C . LEU A 1 114 ? 3.548 -2.370 -15.210 1.00 82.69 114 LEU A C 1
ATOM 919 O O . LEU A 1 114 ? 4.585 -2.374 -15.861 1.00 82.69 114 LEU A O 1
ATOM 923 N N . ALA A 1 115 ? 2.856 -3.482 -14.954 1.00 87.62 115 ALA A N 1
ATOM 924 C CA . ALA A 1 115 ? 3.338 -4.825 -15.254 1.00 87.62 115 ALA A CA 1
ATOM 925 C C . ALA A 1 115 ? 3.790 -4.954 -16.713 1.00 87.62 115 ALA A C 1
ATOM 927 O O . ALA A 1 115 ? 4.944 -5.279 -16.968 1.00 87.62 115 ALA A O 1
ATOM 928 N N . TYR A 1 116 ? 2.932 -4.573 -17.665 1.00 90.25 116 TYR A N 1
ATOM 929 C CA . TYR A 1 116 ? 3.275 -4.599 -19.090 1.00 90.25 116 TYR A CA 1
ATOM 930 C C . TYR A 1 116 ? 4.524 -3.766 -19.412 1.00 90.25 116 TYR A C 1
ATOM 932 O O . TYR A 1 116 ? 5.421 -4.212 -20.123 1.00 90.25 116 TYR A O 1
ATOM 940 N N . ASP A 1 117 ? 4.585 -2.556 -18.862 1.00 88.38 117 ASP A N 1
ATOM 941 C CA . ASP A 1 117 ? 5.649 -1.587 -19.099 1.00 88.38 117 ASP A CA 1
ATOM 942 C C . ASP A 1 117 ? 7.014 -2.058 -18.568 1.00 88.38 117 ASP A C 1
ATOM 944 O O . ASP A 1 117 ? 8.052 -1.771 -19.169 1.00 88.38 117 ASP A O 1
ATOM 948 N N . VAL A 1 118 ? 7.016 -2.833 -17.480 1.00 89.88 118 VAL A N 1
ATOM 949 C CA . VAL A 1 118 ? 8.224 -3.450 -16.910 1.00 89.88 118 VAL A CA 1
ATOM 950 C C . VAL A 1 118 ? 8.492 -4.867 -17.435 1.00 89.88 118 VAL A C 1
ATOM 952 O O . VAL A 1 118 ? 9.400 -5.533 -16.943 1.00 89.88 118 VAL A O 1
ATOM 955 N N . GLY A 1 119 ? 7.737 -5.329 -18.438 1.00 92.06 119 GLY A N 1
ATOM 956 C CA . GLY A 1 119 ? 7.920 -6.641 -19.067 1.00 92.06 119 GLY A CA 1
ATOM 957 C C . GLY A 1 119 ? 7.369 -7.824 -18.264 1.00 92.06 119 GLY A C 1
ATOM 958 O O . GLY A 1 119 ? 7.786 -8.957 -18.489 1.00 92.06 119 GLY A O 1
ATOM 959 N N . GLN A 1 120 ? 6.454 -7.577 -17.329 1.00 91.75 120 GLN A N 1
ATOM 960 C CA . GLN A 1 120 ? 5.739 -8.601 -16.569 1.00 91.75 120 GLN A CA 1
ATOM 961 C C . GLN A 1 120 ? 4.423 -8.986 -17.251 1.00 91.75 120 GLN A C 1
ATOM 963 O O . GLN A 1 120 ? 3.718 -8.143 -17.812 1.00 91.75 120 GLN A O 1
ATOM 968 N N . ASP A 1 121 ? 4.071 -10.265 -17.143 1.00 89.88 121 ASP A N 1
ATOM 969 C CA . ASP A 1 121 ? 2.809 -10.810 -17.632 1.00 89.88 121 ASP A CA 1
ATOM 970 C C . ASP A 1 121 ? 1.794 -10.930 -16.484 1.00 89.88 121 ASP A C 1
ATOM 972 O O . ASP A 1 121 ? 1.992 -11.694 -15.540 1.00 89.88 121 ASP A O 1
ATOM 976 N N . LEU A 1 122 ? 0.698 -10.168 -16.564 1.00 85.12 122 LEU A N 1
ATOM 977 C CA . LEU A 1 122 ? -0.395 -10.233 -15.587 1.00 85.12 122 LEU A CA 1
ATOM 978 C C . LEU A 1 122 ? -1.180 -11.548 -15.676 1.00 85.12 122 LEU A C 1
ATOM 980 O O . LEU A 1 122 ? -1.813 -11.942 -14.698 1.00 85.12 122 LEU A O 1
ATOM 984 N N . ASP A 1 123 ? -1.122 -12.237 -16.817 1.00 86.31 123 ASP A N 1
ATOM 985 C CA . ASP A 1 123 ? -1.826 -13.497 -17.049 1.00 86.31 123 ASP A CA 1
ATOM 986 C C . ASP A 1 123 ? -0.987 -14.726 -16.643 1.00 86.31 123 ASP A C 1
ATOM 988 O O . ASP A 1 123 ? -1.509 -15.847 -16.622 1.00 86.31 123 ASP A O 1
ATOM 992 N N . ALA A 1 124 ? 0.268 -14.532 -16.221 1.00 86.81 124 ALA A N 1
ATOM 993 C CA . ALA A 1 124 ? 1.098 -15.566 -15.599 1.00 86.81 124 ALA A CA 1
ATOM 994 C C . ALA A 1 124 ? 0.709 -15.815 -14.127 1.00 86.81 124 ALA A C 1
ATOM 996 O O . ALA A 1 124 ? 0.015 -15.001 -13.505 1.00 86.81 124 ALA A O 1
ATOM 997 N N . GLU A 1 125 ? 1.136 -16.950 -13.559 1.00 83.19 125 GLU A N 1
ATOM 998 C CA . GLU A 1 125 ? 0.956 -17.227 -12.128 1.00 83.19 125 GLU A CA 1
ATOM 999 C C . GLU A 1 125 ? 1.721 -16.214 -11.271 1.00 83.19 125 GLU A C 1
ATOM 1001 O O . GLU A 1 125 ? 2.871 -15.879 -11.548 1.00 83.19 125 GLU A O 1
ATOM 1006 N N . HIS A 1 126 ? 1.069 -15.726 -10.217 1.00 79.75 126 HIS A N 1
ATOM 1007 C CA . HIS A 1 126 ? 1.639 -14.745 -9.305 1.00 79.75 126 HIS A CA 1
ATOM 1008 C C . HIS A 1 126 ? 1.025 -14.855 -7.909 1.00 79.75 126 HIS A C 1
ATOM 1010 O O . HIS A 1 126 ? -0.102 -15.330 -7.722 1.00 79.75 126 HIS A O 1
ATOM 1016 N N . THR A 1 127 ? 1.763 -14.376 -6.910 1.00 78.00 127 THR A N 1
ATOM 1017 C CA . THR A 1 127 ? 1.333 -14.459 -5.515 1.00 78.00 127 THR A CA 1
ATOM 1018 C C . THR A 1 127 ? 0.193 -13.484 -5.228 1.00 78.00 127 THR A C 1
ATOM 1020 O O . THR A 1 127 ? -0.794 -13.833 -4.588 1.00 78.00 127 THR A O 1
ATOM 1023 N N . ALA A 1 128 ? 0.295 -12.257 -5.722 1.00 73.88 128 ALA A N 1
ATOM 1024 C CA . ALA A 1 128 ? -0.766 -11.265 -5.633 1.00 73.88 128 ALA A CA 1
ATOM 1025 C C . ALA A 1 128 ? -0.570 -10.184 -6.690 1.00 73.88 128 ALA A C 1
ATOM 1027 O O . ALA A 1 128 ? 0.500 -10.068 -7.291 1.00 73.88 128 ALA A O 1
ATOM 1028 N N . VAL A 1 129 ? -1.595 -9.356 -6.862 1.00 70.62 129 VAL A N 1
ATOM 1029 C CA . VAL A 1 129 ? -1.500 -8.135 -7.655 1.00 70.62 129 VAL A CA 1
ATOM 1030 C C . VAL A 1 129 ? -1.668 -6.921 -6.758 1.00 70.62 129 VAL A C 1
ATOM 1032 O O . VAL A 1 129 ? -2.427 -6.901 -5.789 1.00 70.62 129 VAL A O 1
ATOM 1035 N N . LEU A 1 130 ? -0.918 -5.885 -7.082 1.00 70.06 130 LEU A N 1
ATOM 1036 C CA . LEU A 1 130 ? -0.904 -4.615 -6.400 1.00 70.06 130 LEU A CA 1
ATOM 1037 C C . LEU A 1 130 ? -1.490 -3.545 -7.310 1.00 70.06 130 LEU A C 1
ATOM 1039 O O . LEU A 1 130 ? -1.062 -3.340 -8.447 1.00 70.06 130 LEU A O 1
ATOM 1043 N N . LYS A 1 131 ? -2.403 -2.782 -6.730 1.00 62.62 131 LYS A N 1
ATOM 1044 C CA . LYS A 1 131 ? -2.891 -1.522 -7.252 1.00 62.62 131 LYS A CA 1
ATOM 1045 C C . LYS A 1 131 ? -2.616 -0.425 -6.234 1.00 62.62 131 LYS A C 1
ATOM 1047 O O . LYS A 1 131 ? -3.434 -0.135 -5.367 1.00 62.62 131 LYS A O 1
ATOM 1052 N N . ALA A 1 132 ? -1.449 0.201 -6.308 1.00 59.44 132 ALA A N 1
ATOM 1053 C CA . ALA A 1 132 ? -1.224 1.394 -5.505 1.00 59.44 132 ALA A CA 1
ATOM 1054 C C . ALA A 1 132 ? -1.708 2.621 -6.276 1.00 59.44 132 ALA A C 1
ATOM 1056 O O . ALA A 1 132 ? -1.250 2.892 -7.386 1.00 59.44 132 ALA A O 1
ATOM 1057 N N . GLU A 1 133 ? -2.601 3.397 -5.672 1.00 54.84 133 GLU A N 1
ATOM 1058 C CA . GLU A 1 133 ? -2.891 4.724 -6.185 1.00 54.84 133 GLU A CA 1
ATOM 1059 C C . GLU A 1 133 ? -1.691 5.609 -5.864 1.00 54.84 133 GLU A C 1
ATOM 1061 O O . GLU A 1 133 ? -1.391 5.886 -4.697 1.00 54.84 133 GLU A O 1
ATOM 1066 N N . ASN A 1 134 ? -0.976 6.005 -6.922 1.00 49.88 134 ASN A N 1
ATOM 1067 C CA . ASN A 1 134 ? 0.199 6.870 -6.875 1.00 49.88 134 ASN A CA 1
ATOM 1068 C C . ASN A 1 134 ? -0.186 8.276 -6.386 1.00 49.88 134 ASN A C 1
ATOM 1070 O O . ASN A 1 134 ? -0.213 9.241 -7.142 1.00 49.88 134 ASN A O 1
ATOM 1074 N N . ILE A 1 135 ? -0.491 8.397 -5.100 1.00 42.81 135 ILE A N 1
ATOM 1075 C CA . ILE A 1 135 ? -0.769 9.663 -4.435 1.00 42.81 135 ILE A CA 1
ATOM 1076 C C . ILE A 1 135 ? 0.568 10.265 -3.998 1.00 42.81 135 ILE A C 1
ATOM 1078 O O . ILE A 1 135 ? 1.476 9.592 -3.518 1.00 42.81 135 ILE A O 1
ATOM 1082 N N . PHE A 1 136 ? 0.773 11.539 -4.275 1.00 48.38 136 PHE A N 1
ATOM 1083 C CA . PHE A 1 136 ? 2.102 12.134 -4.278 1.00 48.38 136 PHE A CA 1
ATOM 1084 C C . PHE A 1 136 ? 2.637 12.357 -2.859 1.00 48.38 136 PHE A C 1
ATOM 1086 O O . PHE A 1 136 ? 2.185 13.245 -2.145 1.00 48.38 136 PHE A O 1
ATOM 1093 N N . ALA A 1 137 ? 3.622 11.563 -2.432 1.00 46.53 137 ALA A N 1
ATOM 1094 C CA . ALA A 1 137 ? 4.303 11.768 -1.156 1.00 46.53 137 ALA A CA 1
ATOM 1095 C C . ALA A 1 137 ? 5.571 12.615 -1.298 1.00 46.53 137 ALA A C 1
ATOM 1097 O O . ALA A 1 137 ? 6.528 12.207 -1.959 1.00 46.53 137 ALA A O 1
ATOM 1098 N N . PHE A 1 138 ? 5.611 13.754 -0.604 1.00 36.19 138 PHE A N 1
ATOM 1099 C CA . PHE A 1 138 ? 6.647 14.781 -0.748 1.00 36.19 138 PHE A CA 1
ATOM 1100 C C . PHE A 1 138 ? 8.088 14.279 -0.686 1.00 36.19 138 PHE A C 1
ATOM 1102 O O . PHE A 1 138 ? 8.898 14.757 -1.451 1.00 36.19 138 PHE A O 1
ATOM 1109 N N . ASN A 1 139 ? 8.449 13.291 0.136 1.00 37.94 139 ASN A N 1
ATOM 1110 C CA . ASN A 1 139 ? 9.842 12.803 0.157 1.00 37.94 139 ASN A CA 1
ATOM 1111 C C . ASN A 1 139 ? 10.128 11.715 -0.884 1.00 37.94 139 ASN A C 1
ATOM 1113 O O . ASN A 1 139 ? 11.283 11.506 -1.246 1.00 37.94 139 ASN A O 1
ATOM 1117 N N . PHE A 1 140 ? 9.093 11.029 -1.382 1.00 46.69 140 PHE A N 1
ATOM 1118 C CA . PHE A 1 140 ? 9.234 10.115 -2.517 1.00 46.69 140 PHE A CA 1
ATOM 1119 C C . PHE A 1 140 ? 9.388 10.893 -3.824 1.00 46.69 140 PHE A C 1
ATOM 1121 O O . PHE A 1 140 ? 10.148 10.466 -4.692 1.00 46.69 140 PHE A O 1
ATOM 1128 N N . PHE A 1 141 ? 8.697 12.031 -3.933 1.00 49.56 141 PHE A N 1
ATOM 1129 C CA . PHE A 1 141 ? 8.752 12.893 -5.101 1.00 49.56 141 PHE A CA 1
ATOM 1130 C C . PHE A 1 141 ? 9.833 13.984 -4.978 1.00 49.56 141 PHE A C 1
ATOM 1132 O O . PHE A 1 141 ? 10.652 14.167 -5.867 1.00 49.56 141 PHE A O 1
ATOM 1139 N N . GLY A 1 142 ? 9.946 14.646 -3.840 1.00 48.88 142 GLY A N 1
ATOM 1140 C CA . GLY A 1 142 ? 10.750 15.851 -3.675 1.00 48.88 142 GLY A CA 1
ATOM 1141 C C . GLY A 1 142 ? 12.255 15.678 -3.770 1.00 48.88 142 GLY A C 1
ATOM 1142 O O . GLY A 1 142 ? 12.901 16.545 -4.327 1.00 48.88 142 GLY A O 1
ATOM 1143 N N . LYS A 1 143 ? 12.827 14.539 -3.361 1.00 50.38 143 LYS A N 1
ATOM 1144 C CA . LYS A 1 143 ? 14.260 14.272 -3.607 1.00 50.38 143 LYS A CA 1
ATOM 1145 C C . LYS A 1 143 ? 14.570 13.847 -5.050 1.00 50.38 143 LYS A C 1
ATOM 1147 O O . LYS A 1 143 ? 15.735 13.802 -5.423 1.00 50.38 143 LYS A O 1
ATOM 1152 N N . LYS A 1 144 ? 13.554 13.457 -5.829 1.00 57.69 144 LYS A N 1
ATOM 1153 C CA . LYS A 1 144 ? 13.717 12.847 -7.163 1.00 57.69 144 LYS A CA 1
ATOM 1154 C C . LYS A 1 144 ? 13.277 13.757 -8.305 1.00 57.69 144 LYS A C 1
ATOM 1156 O O . LYS A 1 144 ? 13.789 13.637 -9.414 1.00 57.69 144 LYS A O 1
ATOM 1161 N N . TYR A 1 145 ? 12.305 14.623 -8.043 1.00 58.00 145 TYR A N 1
ATOM 1162 C CA . TYR A 1 145 ? 11.709 15.516 -9.031 1.00 58.00 145 TYR A CA 1
ATOM 1163 C C . TYR A 1 145 ? 12.025 16.982 -8.769 1.00 58.00 145 TYR A C 1
ATOM 1165 O O . TYR A 1 145 ? 11.898 17.751 -9.713 1.00 58.00 145 TYR A O 1
ATOM 1173 N N . PHE A 1 146 ? 12.464 17.342 -7.556 1.00 62.81 146 PHE A N 1
ATOM 1174 C CA . PHE A 1 146 ? 12.777 18.720 -7.184 1.00 62.81 146 PHE A CA 1
ATOM 1175 C C . PHE A 1 146 ? 14.227 18.847 -6.702 1.00 62.81 146 PHE A C 1
ATOM 1177 O O . PHE A 1 146 ? 14.764 17.962 -6.031 1.00 62.81 146 PHE A O 1
ATOM 1184 N N . GLN A 1 147 ? 14.873 19.953 -7.051 1.00 60.84 147 GLN A N 1
ATOM 1185 C CA . GLN A 1 147 ? 16.140 20.374 -6.469 1.00 60.84 147 GLN A CA 1
ATOM 1186 C C . GLN A 1 147 ? 15.921 20.846 -5.021 1.00 60.84 147 GLN A C 1
ATOM 1188 O O . GLN A 1 147 ? 14.830 21.315 -4.675 1.00 60.84 147 GLN A O 1
ATOM 1193 N N . PRO A 1 148 ? 16.938 20.758 -4.142 1.00 62.94 148 PRO A N 1
ATOM 1194 C CA . PRO A 1 148 ? 16.847 21.329 -2.803 1.00 62.94 148 PRO A CA 1
ATOM 1195 C C . PRO A 1 148 ? 16.425 22.807 -2.851 1.00 62.94 148 PRO A C 1
ATOM 1197 O O . PRO A 1 148 ? 17.089 23.621 -3.485 1.00 62.94 148 PRO A O 1
ATOM 1200 N N . GLY A 1 149 ? 15.323 23.148 -2.176 1.00 65.44 149 GLY A N 1
ATOM 1201 C CA . GLY A 1 149 ? 14.788 24.516 -2.119 1.00 65.44 149 GLY A CA 1
ATOM 1202 C C . GLY A 1 149 ? 13.840 24.910 -3.259 1.00 65.44 149 GLY A C 1
ATOM 1203 O O . GLY A 1 149 ? 13.284 25.999 -3.205 1.00 65.44 149 GLY A O 1
ATOM 1204 N N . GLU A 1 150 ? 13.608 24.045 -4.253 1.00 70.06 150 GLU A N 1
ATOM 1205 C CA . GLU A 1 150 ? 12.694 24.328 -5.376 1.00 70.06 150 GLU A CA 1
ATOM 1206 C C . GLU A 1 150 ? 11.213 24.345 -4.949 1.00 70.06 150 GLU A C 1
ATOM 1208 O O . GLU A 1 150 ? 10.390 25.037 -5.547 1.00 70.06 150 GLU A O 1
ATOM 1213 N N . ILE A 1 151 ? 10.871 23.599 -3.895 1.00 72.50 151 ILE A N 1
ATOM 1214 C CA . ILE A 1 151 ? 9.552 23.618 -3.261 1.00 72.50 1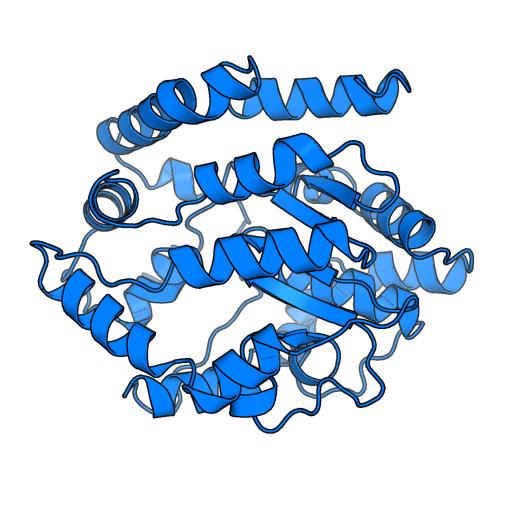51 ILE A CA 1
ATOM 1215 C C . ILE A 1 151 ? 9.660 23.144 -1.805 1.00 72.50 151 ILE A C 1
ATOM 1217 O O . ILE A 1 151 ? 10.380 22.190 -1.492 1.00 72.50 151 ILE A O 1
ATOM 1221 N N . THR A 1 152 ? 8.952 23.808 -0.895 1.00 76.12 152 THR A N 1
ATOM 1222 C CA . THR A 1 152 ? 8.849 23.406 0.517 1.00 76.12 152 THR A CA 1
ATOM 1223 C C . THR A 1 152 ? 7.805 22.301 0.719 1.00 76.12 152 THR A C 1
ATOM 1225 O O . THR A 1 152 ? 6.935 22.085 -0.128 1.00 76.12 152 THR A O 1
ATOM 1228 N N . LEU A 1 153 ? 7.862 21.593 1.858 1.00 70.81 153 LEU A N 1
ATOM 1229 C CA . LEU A 1 153 ? 6.842 20.597 2.218 1.00 70.81 153 LEU A CA 1
ATOM 1230 C C . LEU A 1 153 ? 5.451 21.240 2.222 1.00 70.81 153 LEU A C 1
ATOM 1232 O O . LEU A 1 153 ? 4.536 20.718 1.593 1.00 70.81 153 LEU A O 1
ATOM 1236 N N . ASP A 1 154 ? 5.303 22.390 2.874 1.00 72.56 154 ASP A N 1
ATOM 1237 C CA . ASP A 1 154 ? 4.037 23.109 2.969 1.00 72.56 154 ASP A CA 1
ATOM 1238 C C . ASP A 1 154 ? 3.517 23.566 1.602 1.00 72.56 154 ASP A C 1
ATOM 1240 O O . ASP A 1 154 ? 2.334 23.388 1.314 1.00 72.56 154 ASP A O 1
ATOM 1244 N N . GLU A 1 155 ? 4.376 24.087 0.718 1.00 74.06 155 GLU A N 1
ATOM 1245 C CA . GLU A 1 155 ? 3.979 24.443 -0.650 1.00 74.06 155 GLU A CA 1
ATOM 1246 C C . GLU A 1 155 ? 3.537 23.221 -1.448 1.00 74.06 155 GLU A C 1
ATOM 1248 O O . GLU A 1 155 ? 2.507 23.272 -2.120 1.00 74.06 155 GLU A O 1
ATOM 1253 N N . PHE A 1 156 ? 4.272 22.114 -1.378 1.00 73.06 156 PHE A N 1
ATOM 1254 C CA . PHE A 1 156 ? 3.905 20.888 -2.079 1.00 73.06 156 PHE A CA 1
ATOM 1255 C C . PHE A 1 156 ? 2.562 20.350 -1.598 1.00 73.06 156 PHE A C 1
ATOM 1257 O O . PHE A 1 156 ? 1.680 20.046 -2.403 1.00 73.06 156 PHE A O 1
ATOM 1264 N N . VAL A 1 157 ? 2.392 20.288 -0.280 1.00 71.38 157 VAL A N 1
ATOM 1265 C CA . VAL A 1 157 ? 1.173 19.827 0.373 1.00 71.38 157 VAL A CA 1
ATOM 1266 C C . VAL A 1 157 ? 0.007 20.735 -0.020 1.00 71.38 157 VAL A C 1
ATOM 1268 O O . VAL A 1 157 ? -0.979 20.242 -0.558 1.00 71.38 157 VAL A O 1
ATOM 1271 N N . LYS A 1 158 ? 0.139 22.061 0.092 1.00 71.69 158 LYS A N 1
ATOM 1272 C CA . LYS A 1 158 ? -0.883 23.030 -0.350 1.00 71.69 158 LYS A CA 1
ATOM 1273 C C . LYS A 1 158 ? -1.209 22.916 -1.850 1.00 71.69 158 LYS A C 1
ATOM 1275 O O . LYS A 1 158 ? -2.375 23.042 -2.216 1.00 71.69 158 LYS A O 1
ATOM 1280 N N . ASN A 1 159 ? -0.228 22.645 -2.719 1.00 67.62 159 ASN A N 1
ATOM 1281 C CA . ASN A 1 159 ? -0.454 22.502 -4.165 1.00 67.62 159 ASN A CA 1
ATOM 1282 C C . ASN A 1 159 ? -1.200 21.210 -4.532 1.00 67.62 159 ASN A C 1
ATOM 1284 O O . ASN A 1 159 ? -2.125 21.261 -5.340 1.00 67.62 159 ASN A O 1
ATOM 1288 N N . ILE A 1 160 ? -0.841 20.072 -3.933 1.00 61.91 160 ILE A N 1
ATOM 1289 C CA . ILE A 1 160 ? -1.486 18.774 -4.215 1.00 61.91 160 ILE A CA 1
ATOM 1290 C C . ILE A 1 160 ? -2.871 18.671 -3.584 1.00 61.91 160 ILE A C 1
ATOM 1292 O O . ILE A 1 160 ? -3.757 18.002 -4.110 1.00 61.91 160 ILE A O 1
ATOM 1296 N N . MET A 1 161 ? -3.067 19.351 -2.462 1.00 61.16 161 MET A N 1
ATOM 1297 C CA . MET A 1 161 ? -4.338 19.392 -1.751 1.00 61.16 161 MET A CA 1
ATOM 1298 C C . MET A 1 161 ? -5.355 20.354 -2.378 1.00 61.16 161 MET A C 1
ATOM 1300 O O . MET A 1 161 ? -6.539 20.295 -2.055 1.00 61.16 161 MET A O 1
ATOM 1304 N N . ASN A 1 162 ? -4.933 21.241 -3.283 1.00 59.97 162 ASN A N 1
ATOM 1305 C CA . ASN A 1 162 ? -5.841 22.201 -3.896 1.00 59.97 162 ASN A CA 1
ATOM 1306 C C . ASN A 1 162 ? -6.813 21.515 -4.879 1.00 59.97 162 ASN A C 1
ATOM 1308 O O . ASN A 1 162 ? -6.413 21.000 -5.926 1.00 59.97 162 ASN A O 1
ATOM 1312 N N . ARG A 1 163 ? -8.112 21.578 -4.544 1.00 50.19 163 ARG A N 1
ATOM 1313 C CA . ARG A 1 163 ? -9.264 20.945 -5.221 1.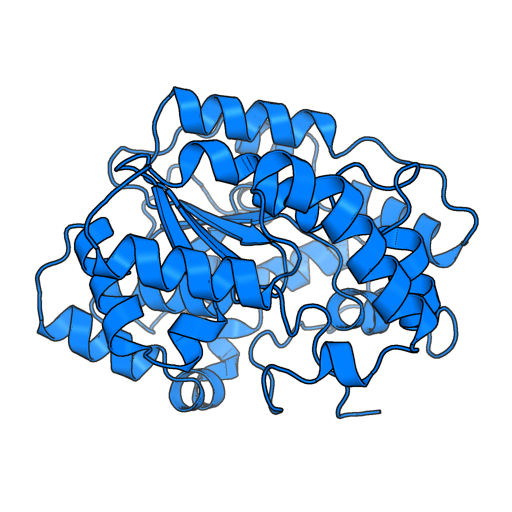00 50.19 163 ARG A CA 1
ATOM 1314 C C . ARG A 1 163 ? -9.315 21.099 -6.742 1.00 50.19 163 ARG A C 1
ATOM 1316 O O . ARG A 1 163 ? -9.873 20.240 -7.412 1.00 50.19 163 ARG A O 1
ATOM 1323 N N . GLN A 1 164 ? -8.787 22.187 -7.299 1.00 46.88 164 GLN A N 1
ATOM 1324 C CA . GLN A 1 164 ? -8.882 22.448 -8.742 1.00 46.88 164 GLN A CA 1
ATOM 1325 C C . GLN A 1 164 ? -7.783 21.758 -9.555 1.00 46.88 164 GLN A C 1
ATOM 1327 O O . GLN A 1 164 ? -7.853 21.746 -10.782 1.00 46.88 164 GLN A O 1
ATOM 1332 N N . LYS A 1 165 ? -6.756 21.214 -8.891 1.00 47.47 165 LYS A N 1
ATOM 1333 C CA . LYS A 1 165 ? -5.488 20.897 -9.549 1.00 47.47 165 LYS A CA 1
ATOM 1334 C C . LYS A 1 165 ? -5.012 19.467 -9.407 1.00 47.47 165 LYS A C 1
ATOM 1336 O O . LYS A 1 165 ? -4.009 19.159 -10.016 1.00 47.47 165 LYS A O 1
ATOM 1341 N N . MET A 1 166 ? -5.691 18.577 -8.696 1.00 43.09 166 MET A N 1
ATOM 1342 C CA . MET A 1 166 ? -5.418 17.138 -8.777 1.00 43.09 166 MET A CA 1
ATOM 1343 C C . MET A 1 166 ? -6.731 16.392 -8.546 1.00 43.09 166 MET A C 1
ATOM 1345 O O . MET A 1 166 ? -7.400 16.629 -7.543 1.00 43.09 166 MET A O 1
ATOM 1349 N N . ARG A 1 167 ? -7.127 15.512 -9.476 1.00 44.53 167 ARG A N 1
ATOM 1350 C CA . ARG A 1 167 ? -8.377 14.739 -9.349 1.00 44.53 167 ARG A CA 1
ATOM 1351 C C . ARG A 1 167 ? -8.278 13.544 -8.390 1.00 44.53 167 ARG A C 1
ATOM 1353 O O . ARG A 1 167 ? -9.315 12.958 -8.106 1.00 44.53 167 ARG A O 1
ATOM 1360 N N . VAL A 1 168 ? -7.079 13.212 -7.888 1.00 52.47 168 VAL A N 1
ATOM 1361 C CA . VAL A 1 168 ? -6.864 12.181 -6.855 1.00 52.47 168 VAL A CA 1
ATOM 1362 C C . VAL A 1 168 ? -5.959 12.705 -5.756 1.00 52.47 168 VAL A C 1
ATOM 1364 O O . VAL A 1 168 ? -4.758 12.900 -5.947 1.00 52.47 168 VAL A O 1
ATOM 1367 N N . ASN A 1 169 ? -6.541 12.884 -4.581 1.00 64.12 169 ASN A N 1
ATOM 1368 C CA . ASN A 1 169 ? -5.824 13.027 -3.326 1.00 64.12 169 ASN A CA 1
ATOM 1369 C C . ASN A 1 169 ? -6.226 11.903 -2.356 1.00 64.12 169 ASN A C 1
ATOM 1371 O O . ASN A 1 169 ? -7.156 11.137 -2.607 1.00 64.12 169 ASN A O 1
ATOM 1375 N N . TYR A 1 170 ? -5.520 11.816 -1.229 1.00 71.94 170 TYR A N 1
ATOM 1376 C CA . TYR A 1 170 ? -5.750 10.798 -0.200 1.00 71.94 170 TYR A CA 1
ATOM 1377 C C . TYR A 1 170 ? -7.227 10.664 0.223 1.00 71.94 170 TYR A C 1
ATOM 1379 O O . TYR A 1 170 ? -7.716 9.550 0.394 1.00 71.94 170 TYR A O 1
ATOM 1387 N N . PHE A 1 171 ? -7.954 11.779 0.360 1.00 75.88 171 PHE A N 1
ATOM 1388 C CA . PHE A 1 171 ? -9.350 11.760 0.807 1.00 75.88 171 PHE A CA 1
ATOM 1389 C C . PHE A 1 171 ? -10.269 11.114 -0.223 1.00 75.88 171 PHE A C 1
ATOM 1391 O O . PHE A 1 171 ? -11.163 10.359 0.140 1.00 75.88 171 PHE A O 1
ATOM 1398 N N . GLN A 1 172 ? -10.030 11.375 -1.507 1.00 73.25 172 GLN A N 1
ATOM 1399 C CA . GLN A 1 172 ? -10.798 10.757 -2.585 1.00 73.25 172 GLN A CA 1
ATOM 1400 C C . GLN A 1 172 ? -10.521 9.258 -2.695 1.00 73.25 172 GLN A C 1
ATOM 1402 O O . GLN A 1 172 ? -11.454 8.512 -2.970 1.00 73.25 172 GLN A O 1
ATOM 1407 N N . HIS A 1 173 ? -9.285 8.813 -2.442 1.00 75.06 173 HIS A N 1
ATOM 1408 C CA . HIS A 1 173 ? -8.977 7.383 -2.348 1.00 75.06 173 HIS A CA 1
ATOM 1409 C C . HIS A 1 173 ? -9.692 6.725 -1.165 1.00 75.06 173 HIS A C 1
ATOM 1411 O O . HIS A 1 173 ? -10.334 5.696 -1.322 1.00 75.06 173 HIS A O 1
ATOM 1417 N N . LEU A 1 174 ? -9.639 7.333 0.024 1.00 79.38 174 LEU A N 1
ATOM 1418 C CA . LEU A 1 174 ? -10.386 6.833 1.183 1.00 79.38 174 LEU A CA 1
ATOM 1419 C C . LEU A 1 174 ? -11.881 6.683 0.852 1.00 79.38 174 LEU A C 1
ATOM 1421 O O . LEU A 1 174 ? -12.477 5.638 1.106 1.00 79.38 174 LEU A O 1
ATOM 1425 N N . LEU A 1 175 ? -12.483 7.721 0.270 1.00 81.31 175 LEU A N 1
ATOM 1426 C CA . LEU A 1 175 ? -13.916 7.741 -0.004 1.00 81.31 175 LEU A CA 1
ATOM 1427 C C . LEU A 1 175 ? -14.341 6.866 -1.183 1.00 81.31 175 LEU A C 1
ATOM 1429 O O . LEU A 1 175 ? -15.484 6.421 -1.191 1.00 81.31 175 LEU A O 1
ATOM 1433 N N . SER A 1 176 ? -13.466 6.574 -2.149 1.00 75.69 176 SER A N 1
ATOM 1434 C CA . SER A 1 176 ? -13.810 5.650 -3.239 1.00 75.69 176 SER A CA 1
ATOM 1435 C C . SER A 1 176 ? -14.045 4.227 -2.723 1.00 75.69 176 SER A C 1
ATOM 1437 O O . SER A 1 176 ? -14.888 3.506 -3.254 1.00 75.69 176 SER A O 1
ATOM 1439 N N . TRP A 1 177 ? -13.369 3.852 -1.636 1.00 78.06 177 TRP A N 1
ATOM 1440 C CA . TRP A 1 177 ? -13.522 2.554 -0.986 1.00 78.06 177 TRP A CA 1
ATOM 1441 C C . TRP A 1 177 ? -14.477 2.561 0.215 1.00 78.06 177 TRP A C 1
ATOM 1443 O O . TRP A 1 177 ? -14.922 1.497 0.649 1.00 78.06 177 TRP A O 1
ATOM 1453 N N . TRP A 1 178 ? -14.838 3.730 0.749 1.00 86.06 178 TRP A N 1
ATOM 1454 C CA . TRP A 1 178 ? -15.714 3.849 1.920 1.00 86.06 178 TRP A CA 1
ATOM 1455 C C . TRP A 1 178 ? -17.076 3.130 1.778 1.00 86.06 178 TRP A C 1
ATOM 1457 O O . TRP A 1 178 ? -17.459 2.401 2.702 1.00 86.06 178 TRP A O 1
ATOM 1467 N N . PRO A 1 179 ? -17.788 3.210 0.632 1.00 86.12 179 PRO A N 1
ATOM 1468 C CA . PRO A 1 179 ? -19.037 2.468 0.426 1.00 86.12 179 PRO A CA 1
ATOM 1469 C C . PRO A 1 179 ? -18.847 0.948 0.358 1.00 86.12 179 PRO A C 1
ATOM 1471 O O . PRO A 1 179 ? -19.802 0.197 0.527 1.00 86.12 179 PRO A O 1
ATOM 1474 N N . LYS A 1 180 ? -17.621 0.488 0.087 1.00 83.25 180 LYS A N 1
ATOM 1475 C CA . LYS A 1 180 ? -17.265 -0.924 -0.095 1.00 83.25 180 LYS A CA 1
ATOM 1476 C C . LYS A 1 180 ? -16.658 -1.559 1.151 1.00 83.25 180 LYS A C 1
ATOM 1478 O O . LYS A 1 180 ? -16.437 -2.761 1.152 1.00 83.25 180 LYS A O 1
ATOM 1483 N N . ARG A 1 181 ? -16.420 -0.791 2.219 1.00 86.06 181 ARG A N 1
ATOM 1484 C CA . ARG A 1 181 ? -15.721 -1.252 3.435 1.00 86.06 181 ARG A CA 1
ATOM 1485 C C . ARG A 1 181 ? -16.367 -2.461 4.133 1.00 86.06 181 ARG A C 1
ATOM 1487 O O . ARG A 1 181 ? -15.692 -3.140 4.892 1.00 86.06 181 ARG A O 1
ATOM 1494 N N . ASN A 1 182 ? -17.652 -2.695 3.869 1.00 85.81 182 ASN A N 1
ATOM 1495 C CA . ASN A 1 182 ? -18.458 -3.776 4.440 1.00 85.81 182 ASN A CA 1
ATOM 1496 C C . ASN A 1 182 ? -18.759 -4.904 3.442 1.00 85.81 182 ASN A C 1
ATOM 1498 O O . ASN A 1 182 ? -19.477 -5.844 3.776 1.00 85.81 182 ASN A O 1
ATOM 1502 N N . ASP A 1 183 ? -18.248 -4.811 2.211 1.00 85.94 183 ASP A N 1
ATOM 1503 C CA . ASP A 1 183 ? -18.303 -5.912 1.252 1.00 85.94 183 ASP A CA 1
ATOM 1504 C C . ASP A 1 183 ? -17.453 -7.072 1.803 1.00 85.94 183 ASP A C 1
ATOM 1506 O O . ASP A 1 183 ? -16.291 -6.852 2.147 1.00 85.94 183 ASP A O 1
ATOM 1510 N N . PRO A 1 184 ? -17.967 -8.314 1.881 1.00 86.62 184 PRO A N 1
ATOM 1511 C CA . PRO A 1 184 ? -17.180 -9.463 2.341 1.00 86.62 184 PRO A CA 1
ATOM 1512 C C . PRO A 1 184 ? -15.943 -9.746 1.468 1.00 86.62 184 PRO A C 1
ATOM 1514 O O . PRO A 1 184 ? -15.038 -10.465 1.890 1.00 86.62 184 PRO A O 1
ATOM 1517 N N . ASN A 1 185 ? -15.887 -9.180 0.258 1.00 85.31 185 ASN A N 1
ATOM 1518 C CA . ASN A 1 185 ? -14.738 -9.220 -0.640 1.00 85.31 185 ASN A CA 1
ATOM 1519 C C . ASN A 1 185 ? -13.797 -8.022 -0.473 1.00 85.31 185 ASN A C 1
ATOM 1521 O O . ASN A 1 185 ? -12.924 -7.841 -1.317 1.00 85.31 185 ASN A O 1
ATOM 1525 N N . VAL A 1 186 ? -13.948 -7.206 0.571 1.00 85.69 186 VAL A N 1
ATOM 1526 C CA . VAL A 1 186 ? -13.051 -6.092 0.893 1.00 85.69 186 VAL A CA 1
ATOM 1527 C C . VAL A 1 186 ? -12.650 -6.168 2.364 1.00 85.69 186 VAL A C 1
ATOM 1529 O O . VAL A 1 186 ? -13.479 -6.086 3.262 1.00 85.69 186 VAL A O 1
ATOM 1532 N N . LEU A 1 187 ? -11.350 -6.282 2.621 1.00 88.44 187 LEU A N 1
ATOM 1533 C CA . LEU A 1 187 ? -10.769 -6.130 3.947 1.00 88.44 187 LEU A CA 1
ATOM 1534 C C . LEU A 1 187 ? -10.193 -4.720 4.097 1.00 88.44 187 LEU A C 1
ATOM 1536 O O . LEU A 1 187 ? -9.283 -4.319 3.369 1.00 88.44 187 LEU A O 1
ATOM 1540 N N . PHE A 1 188 ? -10.711 -3.991 5.085 1.00 87.88 188 PHE A N 1
ATOM 1541 C CA . PHE A 1 188 ? -10.274 -2.645 5.444 1.00 87.88 188 PHE A CA 1
ATOM 1542 C C . PHE A 1 188 ? -9.328 -2.673 6.656 1.00 87.88 188 PHE A C 1
ATOM 1544 O O . PHE A 1 188 ? -9.710 -3.084 7.764 1.00 87.88 188 PHE A O 1
ATOM 1551 N N . LEU A 1 189 ? -8.097 -2.191 6.476 1.00 88.19 189 LEU A N 1
ATOM 1552 C CA . LEU A 1 189 ? -7.073 -2.118 7.523 1.00 88.19 189 LEU A CA 1
ATOM 1553 C C . LEU A 1 189 ? -6.500 -0.702 7.651 1.00 88.19 189 LEU A C 1
ATOM 1555 O O . LEU A 1 189 ? -6.325 0.018 6.668 1.00 88.19 189 LEU A O 1
ATOM 1559 N N . LEU A 1 190 ? -6.177 -0.325 8.886 1.00 87.31 190 LEU A N 1
ATOM 1560 C CA . LEU A 1 190 ? -5.481 0.915 9.210 1.00 87.31 190 LEU A CA 1
ATOM 1561 C C . LEU A 1 190 ? -4.021 0.587 9.490 1.00 87.31 190 LEU A C 1
ATOM 1563 O O . LEU A 1 190 ? -3.736 -0.306 10.286 1.00 87.31 190 LEU A O 1
ATOM 1567 N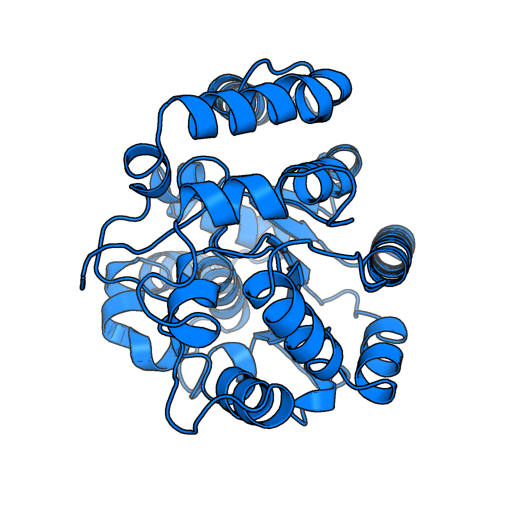 N . TYR A 1 191 ? -3.099 1.322 8.876 1.00 85.12 191 TYR A N 1
ATOM 1568 C CA . TYR A 1 191 ? -1.668 1.117 9.098 1.00 85.12 191 TYR A CA 1
ATOM 1569 C C . TYR A 1 191 ? -1.307 1.240 10.579 1.00 85.12 191 TYR A C 1
ATOM 1571 O O . TYR A 1 191 ? -0.525 0.453 11.097 1.00 85.12 191 TYR A O 1
ATOM 1579 N N . GLU A 1 192 ? -1.882 2.222 11.275 1.00 85.75 192 GLU A N 1
ATOM 1580 C CA . GLU A 1 192 ? -1.596 2.428 12.691 1.00 85.75 192 GLU A CA 1
ATOM 1581 C C . GLU A 1 192 ? -2.106 1.261 13.554 1.00 85.75 192 GLU A C 1
ATOM 1583 O O . GLU A 1 192 ? -1.491 0.946 14.564 1.00 85.75 192 GLU A O 1
ATOM 1588 N N . ASP A 1 193 ? -3.172 0.562 13.152 1.00 87.69 193 ASP A N 1
ATOM 1589 C CA . ASP A 1 193 ? -3.620 -0.649 13.861 1.00 87.69 193 ASP A CA 1
ATOM 1590 C C . ASP A 1 193 ? -2.656 -1.814 13.640 1.00 87.69 193 ASP A C 1
ATOM 1592 O O . ASP A 1 193 ? -2.432 -2.606 14.547 1.00 87.69 193 ASP A O 1
ATOM 1596 N N . MET A 1 194 ? -2.037 -1.885 12.459 1.00 90.81 194 MET A N 1
ATOM 1597 C CA . MET A 1 194 ? -0.976 -2.856 12.184 1.00 90.81 194 MET A CA 1
ATOM 1598 C C . MET A 1 194 ? 0.293 -2.562 12.994 1.00 90.81 194 MET A C 1
ATOM 1600 O O . MET A 1 194 ? 1.042 -3.486 13.302 1.00 90.81 194 MET A O 1
ATOM 1604 N N . LEU A 1 195 ? 0.558 -1.289 13.324 1.00 87.62 195 LEU A N 1
ATOM 1605 C CA . LEU A 1 195 ? 1.638 -0.922 14.248 1.00 87.62 195 LEU A CA 1
ATOM 1606 C C . LEU A 1 195 ? 1.340 -1.394 15.673 1.00 87.62 195 LEU A C 1
ATOM 1608 O O . LEU A 1 195 ? 2.253 -1.872 16.342 1.00 87.62 195 LEU A O 1
ATOM 1612 N N . ASP A 1 196 ? 0.095 -1.220 16.122 1.00 90.62 196 ASP A N 1
ATOM 1613 C CA . ASP A 1 196 ? -0.333 -1.592 17.472 1.00 90.62 196 ASP A CA 1
ATOM 1614 C C . ASP A 1 196 ? -0.315 -3.120 17.659 1.00 90.62 196 ASP A C 1
ATOM 1616 O O . ASP A 1 196 ? 0.147 -3.606 18.689 1.00 90.62 196 ASP A O 1
ATOM 1620 N N . ASP A 1 197 ? -0.803 -3.875 16.666 1.00 94.19 197 ASP A N 1
ATOM 1621 C CA . ASP A 1 197 ? -0.878 -5.338 16.698 1.00 94.19 197 ASP A CA 1
ATOM 1622 C C . ASP A 1 197 ? -0.740 -5.946 15.289 1.00 94.19 197 ASP A C 1
ATOM 1624 O O . ASP A 1 197 ? -1.708 -6.133 14.538 1.00 94.19 197 ASP A O 1
ATOM 1628 N N . LEU A 1 198 ? 0.503 -6.277 14.931 1.00 95.62 198 LEU A N 1
ATOM 1629 C CA . LEU A 1 198 ? 0.820 -6.905 13.650 1.00 95.62 198 LEU A CA 1
ATOM 1630 C C . LEU A 1 198 ? 0.207 -8.306 13.521 1.00 95.62 198 LEU A C 1
ATOM 1632 O O . LEU A 1 198 ? -0.227 -8.674 12.430 1.00 95.62 198 LEU A O 1
ATOM 1636 N N . GLU A 1 199 ? 0.175 -9.100 14.593 1.00 97.25 199 GLU A N 1
ATOM 1637 C CA . GLU A 1 199 ? -0.309 -10.480 14.514 1.00 97.25 199 GLU A CA 1
ATOM 1638 C C . GLU A 1 199 ? -1.799 -10.516 14.175 1.00 97.25 199 GLU A C 1
ATOM 1640 O O . GLU A 1 199 ? -2.198 -11.206 13.233 1.00 97.25 199 GLU A O 1
ATOM 1645 N N . SER A 1 200 ? -2.609 -9.711 14.865 1.00 95.75 200 SER A N 1
ATOM 1646 C CA . SER A 1 200 ? -4.038 -9.594 14.565 1.00 95.75 200 SER A CA 1
ATOM 1647 C C . SER A 1 200 ? -4.286 -9.129 13.129 1.00 95.75 200 SER A C 1
ATOM 1649 O O . SER A 1 200 ? -5.168 -9.662 12.449 1.00 95.75 200 SER A O 1
ATOM 1651 N N . ALA A 1 201 ? -3.485 -8.185 12.621 1.00 94.88 201 ALA A N 1
ATOM 1652 C CA . ALA A 1 201 ? -3.585 -7.745 11.233 1.00 94.88 201 ALA A CA 1
ATOM 1653 C C . ALA A 1 201 ? -3.251 -8.868 10.237 1.00 94.88 201 ALA A C 1
ATOM 1655 O O . ALA A 1 201 ? -4.025 -9.106 9.309 1.00 94.88 201 ALA A O 1
ATOM 1656 N N . VAL A 1 202 ? -2.146 -9.598 10.433 1.00 97.00 202 VAL A N 1
ATOM 1657 C CA . VAL A 1 202 ? -1.756 -10.724 9.562 1.00 97.00 202 VAL A CA 1
ATOM 1658 C C . VAL A 1 202 ? -2.810 -11.828 9.591 1.00 97.00 202 VAL A C 1
ATOM 1660 O O . VAL A 1 202 ? -3.170 -12.347 8.537 1.00 97.00 202 VAL A O 1
ATOM 1663 N N . ARG A 1 203 ? -3.367 -12.149 10.764 1.00 97.19 203 ARG A N 1
ATOM 1664 C CA . ARG A 1 203 ? -4.457 -13.127 10.903 1.00 97.19 203 ARG A CA 1
ATOM 1665 C C . ARG A 1 203 ? -5.727 -12.689 10.176 1.00 97.19 203 ARG A C 1
ATOM 1667 O O . ARG A 1 203 ? -6.369 -13.518 9.532 1.00 97.19 203 ARG A O 1
ATOM 1674 N N . ALA A 1 204 ? -6.069 -11.400 10.214 1.00 95.06 204 ALA A N 1
ATOM 1675 C CA . ALA A 1 204 ? -7.191 -10.864 9.444 1.00 95.06 204 ALA A CA 1
ATOM 1676 C C . ALA A 1 204 ? -6.968 -11.027 7.930 1.00 95.06 204 ALA A C 1
ATOM 1678 O O . ALA A 1 204 ? -7.874 -11.473 7.224 1.00 95.06 204 ALA A O 1
ATOM 1679 N N . VAL A 1 205 ? -5.755 -10.741 7.439 1.00 94.81 205 VAL A N 1
ATOM 1680 C CA . VAL A 1 205 ? -5.390 -10.955 6.027 1.00 94.81 205 VAL A CA 1
ATOM 1681 C C . VAL A 1 205 ? -5.422 -12.443 5.667 1.00 94.81 205 VAL A C 1
ATOM 1683 O O . VAL A 1 205 ? -6.004 -12.804 4.648 1.00 94.81 205 VAL A O 1
ATOM 1686 N N . ALA A 1 206 ? -4.874 -13.320 6.511 1.00 95.75 206 ALA A N 1
ATOM 1687 C CA . ALA A 1 206 ? -4.884 -14.766 6.296 1.00 95.75 206 ALA A CA 1
ATOM 1688 C C . ALA A 1 206 ? -6.313 -15.315 6.196 1.00 95.75 206 ALA A C 1
ATOM 1690 O O . ALA A 1 206 ? -6.646 -15.995 5.226 1.00 95.75 206 ALA A O 1
ATOM 1691 N N . SER A 1 207 ? -7.180 -14.939 7.142 1.00 95.00 207 SER A N 1
ATOM 1692 C CA . SER A 1 207 ? -8.601 -15.296 7.141 1.00 95.00 207 SER A CA 1
ATOM 1693 C C . SER A 1 207 ? -9.299 -14.810 5.871 1.00 95.00 207 SER A C 1
ATOM 1695 O O . SER A 1 207 ? -9.969 -15.589 5.189 1.00 95.00 207 SER A O 1
ATOM 1697 N N . PHE A 1 208 ? -9.060 -13.554 5.480 1.00 92.50 208 PHE A N 1
ATOM 1698 C CA . PHE A 1 208 ? -9.587 -12.997 4.239 1.00 92.50 208 PHE A CA 1
ATOM 1699 C C . PHE A 1 208 ? -9.116 -13.789 3.013 1.00 92.50 208 PHE A C 1
ATOM 1701 O O . PHE A 1 208 ? -9.925 -14.114 2.149 1.00 92.50 208 PHE A O 1
ATOM 1708 N N . MET A 1 209 ? -7.844 -14.183 2.954 1.00 92.31 209 MET A N 1
ATOM 1709 C CA . MET A 1 209 ? -7.282 -15.009 1.879 1.00 92.31 209 MET A CA 1
ATOM 1710 C C . MET A 1 209 ? -7.705 -16.488 1.947 1.00 92.31 209 MET A C 1
ATOM 1712 O O . MET A 1 209 ? -7.435 -17.232 1.007 1.00 92.31 209 MET A O 1
ATOM 1716 N N . GLY A 1 210 ? -8.384 -16.922 3.014 1.00 93.00 210 GLY A N 1
ATOM 1717 C CA . GLY A 1 210 ? -8.771 -18.319 3.234 1.00 93.00 210 GLY A CA 1
ATOM 1718 C C . GLY A 1 210 ? -7.624 -19.224 3.700 1.00 93.00 210 GLY A C 1
ATOM 1719 O O . GLY A 1 210 ? -7.728 -20.445 3.595 1.00 93.00 210 GLY A O 1
ATOM 1720 N N . ILE A 1 211 ? -6.538 -18.645 4.210 1.00 93.88 211 ILE A N 1
ATOM 1721 C CA . ILE A 1 211 ? -5.342 -19.353 4.673 1.00 93.88 211 ILE A CA 1
ATOM 1722 C C . ILE A 1 211 ? -5.513 -19.696 6.153 1.00 93.88 211 ILE A C 1
ATOM 1724 O O . ILE A 1 211 ? -5.691 -18.811 6.987 1.00 93.88 211 ILE A O 1
ATOM 1728 N N . LYS A 1 212 ? -5.468 -20.995 6.466 1.00 95.25 212 LYS A N 1
ATOM 1729 C CA . LYS A 1 212 ? -5.646 -21.543 7.825 1.00 95.25 212 LYS A CA 1
ATOM 1730 C C . LYS A 1 212 ? -4.379 -22.170 8.405 1.00 95.25 212 LYS A C 1
ATOM 1732 O O . LYS A 1 212 ? -4.400 -22.640 9.536 1.00 95.25 212 LYS A O 1
ATOM 1737 N N . ASP A 1 213 ? -3.309 -22.242 7.618 1.00 95.88 213 ASP A N 1
ATOM 1738 C CA . ASP A 1 213 ? -2.057 -22.847 8.054 1.00 95.88 213 ASP A CA 1
ATOM 1739 C C . ASP A 1 213 ? -1.344 -21.944 9.073 1.00 95.88 213 ASP A C 1
ATOM 1741 O O . ASP A 1 213 ? -0.804 -20.892 8.730 1.00 95.88 213 ASP A O 1
ATOM 1745 N N . GLU A 1 214 ? -1.352 -22.358 10.341 1.00 96.12 214 GLU A N 1
ATOM 1746 C CA . GLU A 1 214 ? -0.777 -21.590 11.453 1.00 96.12 214 GLU A CA 1
ATOM 1747 C C . GLU A 1 214 ? 0.738 -21.413 11.332 1.00 96.12 214 GLU A C 1
ATOM 1749 O O . GLU A 1 214 ? 1.275 -20.403 11.791 1.00 96.12 214 GLU A O 1
ATOM 1754 N N . ALA A 1 215 ? 1.435 -22.350 10.682 1.00 95.75 215 ALA A N 1
ATOM 1755 C CA . ALA A 1 215 ? 2.862 -22.213 10.419 1.00 95.75 215 ALA A CA 1
ATOM 1756 C C . ALA A 1 215 ? 3.119 -21.049 9.449 1.00 95.75 215 ALA A C 1
ATOM 1758 O O . ALA A 1 215 ? 3.922 -20.164 9.754 1.00 95.75 215 ALA A O 1
ATOM 1759 N N . SER A 1 216 ? 2.380 -20.990 8.337 1.00 95.31 216 SER A N 1
ATOM 1760 C CA . SER A 1 216 ? 2.441 -19.889 7.368 1.00 95.31 216 SER A CA 1
ATOM 1761 C C . SER A 1 216 ? 2.053 -18.550 7.991 1.00 95.31 216 SER A C 1
ATOM 1763 O O . SER A 1 216 ? 2.730 -17.552 7.753 1.00 95.31 216 SER A O 1
ATOM 1765 N N . ILE A 1 217 ? 1.013 -18.512 8.833 1.00 97.88 217 ILE A N 1
ATOM 1766 C CA . ILE A 1 217 ? 0.588 -17.291 9.539 1.00 97.88 217 ILE A CA 1
ATOM 1767 C C . ILE A 1 217 ? 1.689 -16.810 10.485 1.00 97.88 217 ILE A C 1
ATOM 1769 O O . ILE A 1 217 ? 2.111 -15.656 10.407 1.00 97.88 217 ILE A O 1
ATOM 1773 N N . THR A 1 218 ? 2.197 -17.697 11.342 1.00 97.69 218 THR A N 1
ATOM 1774 C CA . THR A 1 218 ? 3.268 -17.377 12.297 1.00 97.69 218 THR A CA 1
ATOM 1775 C C . THR A 1 218 ? 4.518 -16.875 11.574 1.00 97.69 218 THR A C 1
ATOM 1777 O O . THR A 1 218 ? 5.139 -15.887 11.978 1.00 97.69 218 THR A O 1
ATOM 1780 N N . ASN A 1 219 ? 4.876 -17.521 10.463 1.00 97.06 219 ASN A N 1
ATOM 1781 C CA . ASN A 1 219 ? 6.016 -17.117 9.658 1.00 97.06 219 ASN A CA 1
ATOM 1782 C C . ASN A 1 219 ? 5.791 -15.749 8.992 1.00 97.06 219 ASN A C 1
ATOM 1784 O O . ASN A 1 219 ? 6.667 -14.886 9.049 1.00 97.06 219 ASN A O 1
ATOM 1788 N N . ALA A 1 220 ? 4.595 -15.503 8.450 1.00 97.75 220 ALA A N 1
ATOM 1789 C CA . ALA A 1 220 ? 4.229 -14.214 7.874 1.00 97.75 220 ALA A CA 1
ATOM 1790 C C . ALA A 1 220 ? 4.304 -13.074 8.900 1.00 97.75 220 ALA A C 1
ATOM 1792 O O . ALA A 1 220 ? 4.817 -12.007 8.561 1.00 97.75 220 ALA A O 1
ATOM 1793 N N . VAL A 1 221 ? 3.886 -13.293 10.155 1.00 97.94 221 VAL A N 1
ATOM 1794 C CA . VAL A 1 221 ? 4.060 -12.315 11.247 1.00 97.94 221 VAL A CA 1
ATOM 1795 C C . VAL A 1 221 ? 5.539 -11.991 11.445 1.00 97.94 221 VAL A C 1
ATOM 1797 O O . VAL A 1 221 ? 5.940 -10.830 11.343 1.00 97.94 221 VAL A O 1
ATOM 1800 N N . LYS A 1 222 ? 6.375 -13.016 11.652 1.00 97.56 222 LYS A N 1
ATOM 1801 C CA . LYS A 1 222 ? 7.821 -12.859 11.875 1.00 97.56 222 LYS A CA 1
ATOM 1802 C C . LYS A 1 222 ? 8.503 -12.098 10.733 1.00 97.56 222 LYS A C 1
ATOM 1804 O O . LYS A 1 222 ? 9.269 -11.160 10.972 1.00 97.56 222 LYS A O 1
ATOM 1809 N N . MET A 1 223 ? 8.211 -12.488 9.495 1.00 97.06 223 MET A N 1
ATOM 1810 C CA . MET A 1 223 ? 8.847 -11.964 8.280 1.00 97.06 223 MET A CA 1
ATOM 1811 C C . MET A 1 223 ? 8.269 -10.626 7.813 1.00 97.06 223 MET A C 1
ATOM 1813 O O . MET A 1 223 ? 8.798 -10.014 6.884 1.00 97.06 223 MET A O 1
ATOM 1817 N N . SER A 1 224 ? 7.206 -10.158 8.463 1.00 96.00 224 SER A N 1
ATOM 1818 C CA . SER A 1 224 ? 6.620 -8.839 8.229 1.00 96.00 224 SER A CA 1
ATOM 1819 C C . SER A 1 224 ? 6.949 -7.854 9.348 1.00 96.00 224 SER A C 1
ATOM 1821 O O . SER A 1 224 ? 6.469 -6.729 9.325 1.00 96.00 224 SER A O 1
ATOM 1823 N N . THR A 1 225 ? 7.775 -8.210 10.334 1.00 94.94 225 THR A N 1
ATOM 1824 C CA . THR A 1 225 ? 8.249 -7.223 11.317 1.00 94.94 225 THR A CA 1
ATOM 1825 C C . THR A 1 225 ? 9.129 -6.163 10.647 1.00 94.94 225 THR A C 1
ATOM 1827 O O . THR A 1 225 ? 9.860 -6.451 9.694 1.00 94.94 225 THR A O 1
ATOM 1830 N N . PHE A 1 226 ? 9.119 -4.927 11.164 1.00 90.19 226 PHE A N 1
ATOM 1831 C CA . PHE A 1 226 ? 10.012 -3.882 10.649 1.00 90.19 226 PHE A CA 1
ATOM 1832 C C . PHE A 1 226 ? 11.480 -4.284 10.736 1.00 90.19 226 PHE A C 1
ATOM 1834 O O . PHE A 1 226 ? 12.238 -3.966 9.825 1.00 90.19 226 PHE A O 1
ATOM 1841 N N . ASP A 1 227 ? 11.886 -4.973 11.801 1.00 92.06 227 ASP A N 1
ATOM 1842 C CA . ASP A 1 227 ? 13.274 -5.394 11.977 1.00 92.06 227 ASP A CA 1
ATOM 1843 C C . ASP A 1 227 ? 13.687 -6.403 10.911 1.00 92.06 227 ASP A C 1
ATOM 1845 O O . ASP A 1 227 ? 14.720 -6.214 10.265 1.00 92.06 227 ASP A O 1
ATOM 1849 N N . PHE A 1 228 ? 12.845 -7.404 10.637 1.00 94.81 228 PHE A N 1
ATOM 1850 C CA . PHE A 1 228 ? 13.097 -8.342 9.550 1.00 94.81 228 PHE A CA 1
ATOM 1851 C C . PHE A 1 228 ? 13.157 -7.624 8.197 1.00 94.81 228 PHE A C 1
ATOM 1853 O O . PHE A 1 228 ? 14.118 -7.794 7.445 1.00 94.81 228 PHE A O 1
ATOM 1860 N N . MET A 1 229 ? 12.174 -6.771 7.890 1.00 92.94 229 MET A N 1
ATOM 1861 C CA . MET A 1 229 ? 12.148 -6.048 6.616 1.00 92.94 229 MET A CA 1
ATOM 1862 C C . MET A 1 229 ? 13.333 -5.082 6.458 1.00 92.94 229 MET A C 1
ATOM 1864 O O . MET A 1 229 ? 13.826 -4.891 5.349 1.00 92.94 229 MET A O 1
ATOM 1868 N N . LYS A 1 230 ? 13.825 -4.479 7.549 1.00 89.88 230 LYS A N 1
ATOM 1869 C CA . LYS A 1 230 ? 15.025 -3.624 7.547 1.00 89.88 230 LYS A CA 1
ATOM 1870 C C . LYS A 1 230 ? 16.299 -4.424 7.293 1.00 89.88 230 LYS A C 1
ATOM 1872 O O . LYS A 1 230 ? 17.167 -3.943 6.566 1.00 89.88 230 LYS A O 1
ATOM 1877 N N . GLN A 1 231 ? 16.413 -5.615 7.878 1.00 92.31 231 GLN A N 1
ATOM 1878 C CA . GLN A 1 231 ? 17.547 -6.517 7.650 1.00 92.31 231 GLN A CA 1
ATOM 1879 C C . GLN A 1 231 ? 17.574 -7.041 6.206 1.00 92.31 231 GLN A C 1
ATOM 1881 O O . GLN A 1 231 ? 18.650 -7.222 5.653 1.00 92.31 231 GLN A O 1
ATOM 1886 N N . ASN A 1 232 ? 16.403 -7.185 5.577 1.00 93.00 232 ASN A N 1
ATOM 1887 C CA . ASN A 1 232 ? 16.226 -7.667 4.201 1.00 93.00 232 ASN A CA 1
ATOM 1888 C C . ASN A 1 232 ? 15.834 -6.540 3.225 1.00 93.00 232 ASN A C 1
ATOM 1890 O O . ASN A 1 232 ? 15.058 -6.736 2.291 1.00 93.00 232 ASN A O 1
ATOM 1894 N N . ARG A 1 233 ? 16.297 -5.311 3.483 1.00 88.69 233 ARG A N 1
ATOM 1895 C CA . ARG A 1 233 ? 15.849 -4.098 2.771 1.00 88.69 233 ARG A CA 1
ATOM 1896 C C . ARG A 1 233 ? 16.095 -4.124 1.262 1.00 88.69 233 ARG A C 1
ATOM 1898 O O . ARG A 1 233 ? 15.373 -3.456 0.525 1.00 88.69 233 ARG A O 1
ATOM 1905 N N . ASP A 1 234 ? 17.116 -4.853 0.822 1.00 89.06 234 ASP A N 1
ATOM 1906 C CA . ASP A 1 234 ? 17.501 -5.034 -0.578 1.00 89.06 234 ASP A CA 1
ATOM 1907 C C . ASP A 1 234 ? 16.333 -5.583 -1.403 1.00 89.06 234 ASP A C 1
ATOM 1909 O O . ASP A 1 234 ? 16.031 -5.022 -2.455 1.00 89.06 234 ASP A O 1
ATOM 1913 N N . LYS A 1 235 ? 15.568 -6.520 -0.834 1.00 90.69 235 LYS A N 1
ATOM 1914 C CA . LYS A 1 235 ? 14.379 -7.131 -1.448 1.00 90.69 235 LYS A CA 1
ATOM 1915 C C . LYS A 1 235 ? 13.189 -6.190 -1.623 1.00 90.69 235 LYS A C 1
ATOM 1917 O O . LYS A 1 235 ? 12.223 -6.526 -2.299 1.00 90.69 235 LYS A O 1
ATOM 1922 N N . PHE A 1 236 ? 13.235 -5.000 -1.029 1.00 87.06 236 PHE A N 1
ATOM 1923 C CA . PHE A 1 236 ? 12.147 -4.018 -1.064 1.00 87.06 236 PHE A CA 1
ATOM 1924 C C . PHE A 1 236 ? 12.528 -2.729 -1.813 1.00 87.06 236 PHE A C 1
ATOM 1926 O O . PHE A 1 236 ? 11.831 -1.708 -1.705 1.00 87.06 236 PHE A O 1
ATOM 1933 N N . SER A 1 237 ? 13.632 -2.761 -2.564 1.00 74.56 237 SER A N 1
ATOM 1934 C CA . SER A 1 237 ? 14.286 -1.582 -3.148 1.00 74.56 237 SER A CA 1
ATOM 1935 C C . SER A 1 237 ? 13.664 -1.070 -4.453 1.00 74.56 237 SER A C 1
ATOM 1937 O O . SER A 1 237 ? 14.075 -0.008 -4.922 1.00 74.56 237 SER A O 1
ATOM 1939 N N . THR A 1 238 ? 12.632 -1.726 -5.004 1.00 74.06 238 THR A N 1
ATOM 1940 C CA . THR A 1 238 ? 11.948 -1.380 -6.276 1.00 74.06 238 THR A CA 1
ATOM 1941 C C . THR A 1 238 ? 12.865 -1.404 -7.498 1.00 74.06 238 THR A C 1
ATOM 1943 O O . THR A 1 238 ? 12.691 -0.574 -8.386 1.00 74.06 238 THR A O 1
ATOM 1946 N N . ASN A 1 239 ? 13.894 -2.242 -7.563 1.00 80.38 239 ASN A N 1
ATOM 1947 C CA . ASN A 1 239 ? 14.923 -2.100 -8.601 1.00 80.38 239 ASN A CA 1
ATOM 1948 C C . ASN A 1 239 ? 14.334 -2.199 -10.017 1.00 80.38 239 ASN A C 1
ATOM 1950 O O . ASN A 1 239 ? 14.635 -1.348 -10.857 1.00 80.38 239 ASN A O 1
ATOM 1954 N N . LEU A 1 240 ? 13.419 -3.145 -10.246 1.00 81.25 240 LEU A N 1
ATOM 1955 C CA . LEU A 1 240 ? 12.711 -3.311 -11.518 1.00 81.25 240 LEU A CA 1
ATOM 1956 C C . LEU A 1 240 ? 11.899 -2.055 -11.884 1.00 81.25 240 LEU A C 1
ATOM 1958 O O . LEU A 1 240 ? 12.166 -1.388 -12.887 1.00 81.25 240 LEU A O 1
ATOM 1962 N N . VAL A 1 241 ? 10.951 -1.679 -11.020 1.00 81.12 241 VAL A N 1
ATOM 1963 C CA . VAL A 1 241 ? 10.034 -0.554 -11.258 1.00 81.12 241 VAL A CA 1
ATOM 1964 C C . VAL A 1 241 ? 10.766 0.790 -11.287 1.00 81.12 241 VAL A C 1
ATOM 1966 O O . VAL A 1 241 ? 10.465 1.644 -12.119 1.00 81.12 241 VAL A O 1
ATOM 1969 N N . SER A 1 242 ? 11.749 1.009 -10.407 1.00 79.81 242 SER A N 1
ATOM 1970 C CA . SER A 1 242 ? 12.538 2.246 -10.381 1.00 79.81 242 SER A CA 1
ATOM 1971 C C . SER A 1 242 ? 13.395 2.403 -11.630 1.00 79.81 242 SER A C 1
ATOM 1973 O O . SER A 1 242 ? 13.500 3.527 -12.114 1.00 79.81 242 SER A O 1
ATOM 1975 N N . SER A 1 243 ? 13.974 1.324 -12.165 1.00 82.62 243 SER A N 1
ATOM 1976 C CA . SER A 1 243 ? 14.797 1.399 -13.380 1.00 82.62 243 SER A CA 1
ATOM 1977 C C . SER A 1 243 ? 13.964 1.830 -14.584 1.00 82.62 243 SER A C 1
ATOM 1979 O O . SER A 1 243 ? 14.309 2.804 -15.257 1.00 82.62 243 SER A O 1
ATOM 1981 N N . TYR A 1 244 ? 12.813 1.183 -14.795 1.00 85.25 244 TYR A N 1
ATOM 1982 C CA . TYR A 1 244 ? 11.876 1.581 -15.844 1.00 85.25 244 TYR A CA 1
ATOM 1983 C C . TYR A 1 244 ? 11.367 3.014 -15.635 1.00 85.25 244 TYR A C 1
ATOM 1985 O O . TYR A 1 244 ? 11.479 3.844 -16.537 1.00 85.25 244 TYR A O 1
ATOM 1993 N N . ARG A 1 245 ? 10.880 3.339 -14.427 1.00 83.25 245 ARG A N 1
ATOM 1994 C CA . ARG A 1 245 ? 10.382 4.680 -14.086 1.00 83.25 245 ARG A CA 1
ATOM 1995 C C . ARG A 1 245 ? 11.425 5.748 -14.388 1.00 83.25 245 ARG A C 1
ATOM 1997 O O . ARG A 1 245 ? 11.090 6.769 -14.978 1.00 83.25 245 ARG A O 1
ATOM 2004 N N . ASN A 1 246 ? 12.673 5.543 -13.963 1.00 81.62 246 ASN A N 1
ATOM 2005 C CA . ASN A 1 246 ? 13.726 6.536 -14.149 1.00 81.62 246 ASN A CA 1
ATOM 2006 C C . ASN A 1 246 ? 13.959 6.808 -15.636 1.00 81.62 246 ASN A C 1
ATOM 2008 O O . ASN A 1 246 ? 13.965 7.968 -16.042 1.00 81.62 246 ASN A O 1
ATOM 2012 N N . LYS A 1 247 ? 14.028 5.749 -16.451 1.00 85.56 247 LYS A N 1
ATOM 2013 C CA . LYS A 1 247 ? 14.130 5.860 -17.908 1.00 85.56 247 LYS A CA 1
ATOM 2014 C C . LYS A 1 247 ? 12.928 6.593 -18.513 1.00 85.56 247 LYS A C 1
ATOM 2016 O O . LYS A 1 247 ? 13.115 7.555 -19.253 1.00 85.56 247 LYS A O 1
ATOM 2021 N N . ALA A 1 248 ? 11.706 6.188 -18.167 1.00 82.50 248 ALA A N 1
ATOM 2022 C CA . ALA A 1 248 ? 10.469 6.773 -18.692 1.00 82.50 248 ALA A CA 1
ATOM 2023 C C . ALA A 1 248 ? 10.312 8.264 -18.329 1.00 82.50 248 ALA A C 1
ATOM 2025 O O . ALA A 1 248 ? 9.834 9.075 -19.124 1.00 82.50 248 ALA A O 1
ATOM 2026 N N . MET A 1 249 ? 10.759 8.644 -17.131 1.00 77.88 249 MET A N 1
ATOM 2027 C CA . MET A 1 249 ? 10.615 9.994 -16.584 1.00 77.88 249 MET A CA 1
ATOM 2028 C C . MET A 1 249 ? 11.840 10.893 -16.815 1.00 77.88 249 MET A C 1
ATOM 2030 O O . MET A 1 249 ? 11.806 12.061 -16.424 1.00 77.88 249 MET A O 1
ATOM 2034 N N . GLY A 1 250 ? 12.913 10.384 -17.431 1.00 78.25 250 GLY A N 1
ATOM 2035 C CA . GLY A 1 250 ? 14.165 11.125 -17.627 1.00 78.25 250 GLY A CA 1
ATOM 2036 C C . GLY A 1 250 ? 14.884 11.475 -16.317 1.00 78.25 250 GLY A C 1
ATOM 2037 O O . GLY A 1 250 ? 15.482 12.543 -16.204 1.00 78.25 250 GLY A O 1
ATOM 2038 N N . ILE A 1 251 ? 14.777 10.611 -15.306 1.00 75.81 251 ILE A N 1
ATOM 2039 C CA . ILE A 1 251 ? 15.516 10.717 -14.040 1.00 75.81 251 ILE A CA 1
ATOM 2040 C C . ILE A 1 251 ? 16.881 10.033 -14.233 1.00 75.81 251 ILE A C 1
ATOM 2042 O O . ILE A 1 251 ? 16.916 8.969 -14.854 1.00 75.81 251 ILE A O 1
ATOM 2046 N N . PRO A 1 252 ? 17.990 10.582 -13.697 1.00 76.88 252 PRO A N 1
ATOM 2047 C CA . PRO A 1 252 ? 19.305 9.946 -13.784 1.00 76.88 252 PRO A CA 1
ATOM 2048 C C . PRO A 1 252 ? 19.320 8.481 -13.318 1.00 76.88 252 PRO A C 1
ATOM 2050 O O . PRO A 1 252 ? 18.625 8.103 -12.366 1.00 76.88 252 PRO A O 1
ATOM 2053 N N . GLU A 1 253 ? 20.146 7.661 -13.971 1.00 70.56 253 GLU A N 1
ATOM 2054 C CA . GLU A 1 253 ? 20.395 6.279 -13.552 1.00 70.56 253 GLU A CA 1
ATOM 2055 C C . GLU A 1 253 ? 21.002 6.228 -12.137 1.00 70.56 253 GLU A C 1
ATOM 2057 O O . GLU A 1 253 ? 21.699 7.144 -11.702 1.00 70.56 253 GLU A O 1
ATOM 2062 N N . GLY A 1 254 ? 20.690 5.170 -11.380 1.00 67.75 254 GLY A N 1
ATOM 2063 C CA . GLY A 1 254 ? 21.148 4.997 -9.993 1.00 67.75 254 GLY A CA 1
ATOM 2064 C C . GLY A 1 254 ? 20.257 5.631 -8.913 1.00 67.75 254 GLY A C 1
ATOM 2065 O O . GLY A 1 254 ? 20.471 5.388 -7.726 1.00 67.75 254 GLY A O 1
ATOM 2066 N N . VAL A 1 255 ? 19.210 6.384 -9.277 1.00 69.12 255 VAL A N 1
ATOM 2067 C CA . VAL A 1 255 ? 18.224 6.895 -8.305 1.00 69.12 255 VAL A CA 1
ATOM 2068 C C . VAL A 1 255 ? 17.276 5.769 -7.863 1.00 69.12 255 VAL A C 1
ATOM 2070 O O . VAL A 1 255 ? 16.218 5.541 -8.459 1.00 69.12 255 VAL A O 1
ATOM 2073 N N . VAL A 1 256 ? 17.649 5.059 -6.796 1.00 63.53 256 VAL A N 1
ATOM 2074 C CA . VAL A 1 256 ? 16.865 3.954 -6.213 1.00 63.53 256 VAL A CA 1
ATOM 2075 C C . VAL A 1 256 ? 15.915 4.458 -5.120 1.00 63.53 256 VAL A C 1
ATOM 2077 O O . VAL A 1 256 ? 16.175 5.450 -4.435 1.00 63.53 256 VAL A O 1
ATOM 2080 N N . SER A 1 257 ? 14.769 3.789 -4.959 1.00 64.88 257 SER A N 1
ATOM 2081 C CA . SER A 1 257 ? 13.778 4.121 -3.928 1.00 64.88 257 SER A CA 1
ATOM 2082 C C . SER A 1 257 ? 13.876 3.150 -2.762 1.00 64.88 257 SER A C 1
ATOM 2084 O O . SER A 1 257 ? 13.376 2.035 -2.849 1.00 64.88 257 SER A O 1
ATOM 2086 N N . GLN A 1 258 ? 14.417 3.581 -1.628 1.00 69.50 258 GLN A N 1
ATOM 2087 C CA . GLN A 1 258 ? 14.358 2.741 -0.437 1.00 69.50 258 GLN A CA 1
ATOM 2088 C C . GLN A 1 258 ? 12.969 2.849 0.215 1.00 69.50 258 GLN A C 1
ATOM 2090 O O . GLN A 1 258 ? 12.604 3.895 0.761 1.00 69.50 258 GLN A O 1
ATOM 2095 N N . ARG A 1 259 ? 12.151 1.788 0.102 1.00 73.81 259 ARG A N 1
ATOM 2096 C CA . ARG A 1 259 ? 10.771 1.771 0.632 1.00 73.81 259 ARG A CA 1
ATOM 2097 C C . ARG A 1 259 ? 10.716 1.511 2.139 1.00 73.81 259 ARG A C 1
ATOM 2099 O O . ARG A 1 259 ? 9.829 2.053 2.800 1.00 73.81 259 ARG A O 1
ATOM 2106 N N . VAL A 1 260 ? 11.685 0.765 2.674 1.00 74.38 260 VAL A N 1
ATOM 2107 C CA . VAL A 1 260 ? 11.827 0.487 4.112 1.00 74.38 260 VAL A CA 1
ATOM 2108 C C . VAL A 1 260 ? 12.702 1.562 4.757 1.00 74.38 260 VAL A C 1
ATOM 2110 O O . VAL A 1 260 ? 13.912 1.623 4.532 1.00 74.38 260 VAL A O 1
ATOM 2113 N N . ALA A 1 261 ? 12.070 2.445 5.532 1.00 66.56 261 ALA A N 1
ATOM 2114 C CA . ALA A 1 261 ? 12.739 3.566 6.182 1.00 66.56 261 ALA A CA 1
ATOM 2115 C C . ALA A 1 261 ? 13.575 3.131 7.399 1.00 66.56 261 ALA A C 1
ATOM 2117 O O . ALA A 1 261 ? 13.241 2.174 8.096 1.00 66.56 261 ALA A O 1
ATOM 2118 N N . THR A 1 262 ? 14.645 3.876 7.684 1.00 57.47 262 THR A N 1
ATOM 2119 C CA . THR A 1 262 ? 15.488 3.691 8.878 1.00 57.47 262 THR A CA 1
ATOM 2120 C C . THR A 1 262 ? 14.942 4.409 10.120 1.00 57.47 262 THR A C 1
ATOM 2122 O O . THR A 1 262 ? 15.282 4.014 11.231 1.00 57.47 262 THR A O 1
ATOM 2125 N N . GLY A 1 263 ? 14.075 5.418 9.950 1.00 56.03 263 GLY A N 1
ATOM 2126 C CA . GLY A 1 263 ? 13.460 6.204 11.032 1.00 56.03 263 GLY A CA 1
ATOM 2127 C C . GLY A 1 263 ? 12.005 5.818 11.362 1.00 56.03 263 GLY A C 1
ATOM 2128 O O . GLY A 1 263 ? 11.394 5.043 10.620 1.00 56.03 263 GLY A O 1
ATOM 2129 N N . PRO A 1 264 ? 11.440 6.349 12.467 1.00 51.91 264 PRO A N 1
ATOM 2130 C CA . PRO A 1 264 ? 10.078 6.046 12.909 1.00 51.91 264 PRO A CA 1
ATOM 2131 C C . PRO A 1 264 ? 9.025 6.430 11.863 1.00 51.91 264 PRO A C 1
ATOM 2133 O O . PRO A 1 264 ? 9.192 7.385 11.106 1.00 51.91 264 PRO A O 1
ATOM 2136 N N . ALA A 1 265 ? 7.932 5.666 11.834 1.00 52.34 265 ALA A N 1
ATOM 2137 C CA . ALA A 1 265 ? 6.911 5.698 10.793 1.00 52.34 265 ALA A CA 1
ATOM 2138 C C . ALA A 1 265 ? 5.938 6.901 10.840 1.00 52.34 265 ALA A C 1
ATOM 2140 O O . ALA A 1 265 ? 4.912 6.848 10.160 1.00 52.34 265 ALA A O 1
ATOM 2141 N N . THR A 1 266 ? 6.187 7.955 11.628 1.00 53.38 266 THR A N 1
ATOM 2142 C CA . THR A 1 266 ? 5.092 8.836 12.088 1.00 53.38 266 THR A CA 1
ATOM 2143 C C . THR A 1 266 ? 5.391 10.338 12.248 1.00 53.38 266 THR A C 1
ATOM 2145 O O . THR A 1 266 ? 4.592 11.033 12.857 1.00 53.38 266 THR A O 1
ATOM 2148 N N . LYS A 1 267 ? 6.455 10.915 11.669 1.00 63.03 267 LYS A N 1
ATOM 2149 C CA . LYS A 1 267 ? 6.791 12.345 11.929 1.00 63.03 267 LYS A CA 1
ATOM 2150 C C . LYS A 1 267 ? 6.313 13.375 10.897 1.00 63.03 267 LYS A C 1
ATOM 2152 O O . LYS A 1 267 ? 6.597 14.561 11.027 1.00 63.03 267 LYS A O 1
ATOM 2157 N N . GLY A 1 268 ? 5.576 12.957 9.871 1.00 64.25 268 GLY A N 1
ATOM 2158 C CA . GLY A 1 268 ? 5.152 13.838 8.776 1.00 64.25 268 GLY A CA 1
ATOM 2159 C C . GLY A 1 268 ? 4.315 15.042 9.220 1.00 64.25 268 GLY A C 1
ATOM 2160 O O . GLY A 1 268 ? 4.535 16.147 8.734 1.00 64.25 268 GLY A O 1
ATOM 2161 N N . ARG A 1 269 ? 3.381 14.852 10.159 1.00 67.50 269 ARG A N 1
ATOM 2162 C CA . ARG A 1 269 ? 2.551 15.932 10.713 1.00 67.50 269 ARG A CA 1
ATOM 2163 C C . ARG A 1 269 ? 3.361 16.914 11.555 1.00 67.50 269 ARG A C 1
ATOM 2165 O O . ARG A 1 269 ? 3.104 18.109 11.480 1.00 67.50 269 ARG A O 1
ATOM 2172 N N . GLU A 1 270 ? 4.345 16.438 12.317 1.00 73.25 270 GLU A N 1
ATOM 2173 C CA . GLU A 1 270 ? 5.235 17.287 13.129 1.00 73.25 270 GLU A CA 1
ATOM 2174 C C . GLU A 1 270 ? 6.056 18.258 12.265 1.00 73.25 270 GLU A C 1
ATOM 2176 O O . GLU A 1 270 ? 6.451 19.319 12.736 1.00 73.25 270 GLU A O 1
ATOM 2181 N N . MET A 1 271 ? 6.278 17.909 10.995 1.00 72.81 271 MET A N 1
ATOM 2182 C CA . MET A 1 271 ? 7.080 18.679 10.040 1.00 72.81 271 MET A CA 1
ATOM 2183 C C . MET A 1 271 ? 6.311 19.784 9.307 1.00 72.81 271 MET A C 1
ATOM 2185 O O . MET A 1 271 ? 6.935 20.545 8.574 1.00 72.81 271 MET A O 1
ATOM 2189 N N . MET A 1 272 ? 4.985 19.851 9.452 1.00 76.38 272 MET A N 1
ATOM 2190 C CA . MET A 1 272 ? 4.144 20.846 8.774 1.00 76.38 272 MET A CA 1
ATOM 2191 C C . MET A 1 272 ? 3.958 22.100 9.624 1.00 76.38 272 MET A C 1
ATOM 2193 O O . MET A 1 272 ? 3.849 22.013 10.852 1.00 76.38 272 MET A O 1
ATOM 2197 N N . ASP A 1 273 ? 3.817 23.248 8.961 1.00 82.69 273 ASP A N 1
ATOM 2198 C CA . ASP A 1 273 ? 3.362 24.470 9.616 1.00 82.69 273 ASP A CA 1
ATOM 2199 C C . ASP A 1 273 ? 1.889 24.344 10.074 1.00 82.69 273 ASP A C 1
ATOM 2201 O O . ASP A 1 273 ? 1.113 23.523 9.566 1.00 82.69 273 ASP A O 1
ATOM 2205 N N . GLU A 1 274 ? 1.485 25.140 11.071 1.00 86.31 274 GLU A N 1
ATOM 2206 C CA . GLU A 1 274 ? 0.113 25.098 11.602 1.00 86.31 274 GLU A CA 1
ATOM 2207 C C . GLU A 1 274 ? -0.946 25.442 10.545 1.00 86.31 274 GLU A C 1
ATOM 2209 O O . GLU A 1 274 ? -2.025 24.849 10.538 1.00 86.31 274 GLU A O 1
ATOM 2214 N N . GLY A 1 275 ? -0.637 26.332 9.600 1.00 85.62 275 GLY A N 1
ATOM 2215 C CA . GLY A 1 275 ? -1.544 26.669 8.503 1.00 85.62 275 GLY A CA 1
ATOM 2216 C C . GLY A 1 275 ? -1.790 25.484 7.563 1.00 85.62 275 GLY A C 1
ATOM 2217 O O . GLY A 1 275 ? -2.915 25.254 7.122 1.00 85.62 275 GLY A O 1
ATOM 2218 N N . THR A 1 276 ? -0.767 24.680 7.288 1.00 80.06 276 THR A N 1
ATOM 2219 C CA . THR A 1 276 ? -0.856 23.454 6.492 1.00 80.06 276 THR A CA 1
ATOM 2220 C C . THR A 1 276 ? -1.645 22.382 7.231 1.00 80.06 276 THR A C 1
ATOM 2222 O O . THR A 1 276 ? -2.516 21.753 6.628 1.00 80.06 276 THR A O 1
ATOM 2225 N N . LYS A 1 277 ? -1.418 22.204 8.540 1.00 81.69 277 LYS A N 1
ATOM 2226 C CA . LYS A 1 277 ? -2.222 21.288 9.371 1.00 81.69 277 LYS A CA 1
ATOM 2227 C C . LYS A 1 277 ? -3.701 21.679 9.358 1.00 81.69 277 LYS A C 1
ATOM 2229 O O . LYS A 1 277 ? -4.560 20.823 9.145 1.00 81.69 277 LYS A O 1
ATOM 2234 N N . GLN A 1 278 ? -3.999 22.968 9.518 1.00 85.75 278 GLN A N 1
ATOM 2235 C CA . GLN A 1 278 ? -5.363 23.494 9.445 1.00 85.75 278 GLN A CA 1
ATOM 2236 C C . GLN A 1 278 ? -5.980 23.291 8.057 1.00 85.75 278 GLN A C 1
ATOM 2238 O O . GLN A 1 278 ? -7.135 22.885 7.967 1.00 85.75 278 GLN A O 1
ATOM 2243 N N . ALA A 1 279 ? -5.219 23.476 6.973 1.00 82.44 279 ALA A N 1
ATOM 2244 C CA . ALA A 1 279 ? -5.696 23.202 5.616 1.00 82.44 279 ALA A CA 1
ATOM 2245 C C . ALA A 1 279 ? -6.025 21.710 5.399 1.00 82.44 279 ALA A C 1
ATOM 2247 O O . ALA A 1 279 ? -7.068 21.378 4.830 1.00 82.44 279 ALA A O 1
ATOM 2248 N N . VAL A 1 280 ? -5.177 20.801 5.897 1.00 81.19 280 VAL A N 1
ATOM 2249 C CA . VAL A 1 280 ? -5.416 19.344 5.882 1.00 81.19 280 VAL A CA 1
ATOM 2250 C C . VAL A 1 280 ? -6.688 18.975 6.654 1.00 81.19 280 VAL A C 1
ATOM 2252 O O . VAL A 1 280 ? -7.453 18.112 6.213 1.00 81.19 280 VAL A O 1
ATOM 2255 N N . GLN A 1 281 ? -6.923 19.612 7.803 1.00 86.06 281 GLN A N 1
ATOM 2256 C CA . GLN A 1 281 ? -8.134 19.404 8.594 1.00 86.06 281 GLN A CA 1
ATOM 2257 C C . GLN A 1 281 ? -9.372 20.002 7.916 1.00 86.06 281 GLN A C 1
ATOM 2259 O O . GLN A 1 281 ? -10.411 19.354 7.867 1.00 86.06 281 GLN A O 1
ATOM 2264 N N . GLY A 1 282 ? -9.261 21.189 7.318 1.00 86.56 282 GLY A N 1
ATOM 2265 C CA . GLY A 1 282 ? -10.349 21.815 6.568 1.00 86.56 282 GLY A CA 1
ATOM 2266 C C . GLY A 1 282 ? -10.858 20.923 5.434 1.00 86.56 282 GLY A C 1
ATOM 2267 O O . GLY A 1 282 ? -12.064 20.748 5.280 1.00 86.56 282 GLY A O 1
ATOM 2268 N N . MET A 1 283 ? -9.957 20.268 4.697 1.00 80.69 283 MET A N 1
ATOM 2269 C CA . MET A 1 283 ? -10.368 19.287 3.687 1.00 80.69 283 MET A CA 1
ATOM 2270 C C . MET A 1 283 ? -10.998 18.033 4.277 1.00 80.69 283 MET A C 1
ATOM 2272 O O . MET A 1 283 ? -11.924 17.503 3.675 1.00 80.69 283 MET A O 1
ATOM 2276 N N . TRP A 1 284 ? -10.516 17.544 5.424 1.00 86.25 284 TRP A N 1
ATOM 2277 C CA . TRP A 1 284 ? -11.165 16.424 6.104 1.00 86.25 284 TRP A CA 1
ATOM 2278 C C . TRP A 1 284 ? -12.624 16.767 6.408 1.00 86.25 284 TRP A C 1
ATOM 2280 O O . TRP A 1 284 ? -13.518 16.040 5.983 1.00 86.25 284 TRP A O 1
ATOM 2290 N N . ASN A 1 285 ? -12.856 17.924 7.029 1.00 88.31 285 ASN A N 1
ATOM 2291 C CA . ASN A 1 285 ? -14.192 18.409 7.368 1.00 88.31 285 ASN A CA 1
ATOM 2292 C C . ASN A 1 285 ? -15.083 18.542 6.124 1.00 88.31 285 ASN A C 1
ATOM 2294 O O . ASN A 1 285 ? -16.269 18.222 6.138 1.00 88.31 285 ASN A O 1
ATOM 2298 N N . GLU A 1 286 ? -14.517 19.028 5.020 1.00 84.94 286 GLU A N 1
ATOM 2299 C CA . GLU A 1 286 ? -15.290 19.311 3.816 1.00 84.94 286 GLU A CA 1
ATOM 2300 C C . GLU A 1 286 ? -15.531 18.077 2.929 1.00 84.94 286 GLU A C 1
ATOM 2302 O O . GLU A 1 286 ? -16.503 18.071 2.170 1.00 84.94 286 GLU A O 1
ATOM 2307 N N . ILE A 1 287 ? -14.648 17.074 2.981 1.00 81.75 287 ILE A N 1
ATOM 2308 C CA . ILE A 1 287 ? -14.667 15.876 2.126 1.00 81.75 287 ILE A CA 1
ATOM 2309 C C . ILE A 1 287 ? -15.102 14.651 2.930 1.00 81.75 287 ILE A C 1
ATOM 2311 O O . ILE A 1 287 ? -16.114 14.037 2.622 1.00 81.75 287 ILE A O 1
ATOM 2315 N N . VAL A 1 288 ? -14.346 14.294 3.966 1.00 85.19 288 VAL A N 1
ATOM 2316 C CA . VAL A 1 288 ? -14.505 13.023 4.684 1.00 85.19 288 VAL A CA 1
ATOM 2317 C C . VAL A 1 288 ? -15.629 13.091 5.708 1.00 85.19 288 VAL A C 1
ATOM 2319 O O . VAL A 1 288 ? -16.444 12.175 5.774 1.00 85.19 288 VAL A O 1
ATOM 2322 N N . THR A 1 289 ? -15.732 14.168 6.487 1.00 92.00 289 THR A N 1
ATOM 2323 C CA . THR A 1 289 ? -16.765 14.281 7.531 1.00 92.00 289 THR A CA 1
ATOM 2324 C C . THR A 1 289 ? -18.176 14.234 6.953 1.00 92.00 289 THR A C 1
ATOM 2326 O O . THR A 1 289 ? -19.052 13.630 7.558 1.00 92.00 289 THR A O 1
ATOM 2329 N N . LYS A 1 290 ? -18.405 14.801 5.762 1.00 89.19 290 LYS A N 1
ATOM 2330 C CA . LYS A 1 290 ? -19.727 14.771 5.115 1.00 89.19 290 LYS A CA 1
ATOM 2331 C C . LYS A 1 290 ? -20.191 13.356 4.764 1.00 89.19 290 LYS A C 1
ATOM 2333 O O . LYS A 1 290 ? -21.368 13.061 4.914 1.00 89.19 290 LYS A O 1
ATOM 2338 N N . GLU A 1 291 ? -19.266 12.503 4.332 1.00 88.88 291 GLU A N 1
ATOM 2339 C CA . GLU A 1 291 ? -19.570 11.136 3.889 1.00 88.88 291 GLU A CA 1
ATOM 2340 C C . GLU A 1 291 ? -19.507 10.106 5.025 1.00 88.88 291 GLU A C 1
ATOM 2342 O O . GLU A 1 291 ? -20.145 9.057 4.966 1.00 88.88 291 GLU A O 1
ATOM 2347 N N . THR A 1 292 ? -18.707 10.378 6.058 1.00 90.56 292 THR A N 1
ATOM 2348 C CA . THR A 1 292 ? -18.402 9.399 7.114 1.00 90.56 292 THR A CA 1
ATOM 2349 C C . THR A 1 292 ? -18.950 9.784 8.489 1.00 90.56 292 THR A C 1
ATOM 2351 O O . THR A 1 292 ? -19.111 8.918 9.341 1.00 90.56 292 THR A O 1
ATOM 2354 N N . GLY A 1 293 ? -19.235 11.068 8.724 1.00 93.38 293 GLY A N 1
ATOM 2355 C CA . GLY A 1 293 ? -19.652 11.620 10.017 1.00 93.38 293 GLY A CA 1
ATOM 2356 C C . GLY A 1 293 ? -18.511 11.942 10.992 1.00 93.38 293 GLY A C 1
ATOM 2357 O O . GLY A 1 293 ? -18.724 12.716 11.924 1.00 93.38 293 GLY A O 1
ATOM 2358 N N . PHE A 1 294 ? -17.301 11.421 10.770 1.00 93.88 294 PHE A N 1
ATOM 2359 C CA . PHE A 1 294 ? -16.168 11.602 11.685 1.00 93.88 294 PHE A CA 1
ATOM 2360 C C . PHE A 1 294 ? -15.508 12.975 11.525 1.00 93.88 294 PHE A C 1
ATOM 2362 O O . PHE A 1 294 ? -15.168 13.384 10.409 1.00 93.88 294 PHE A O 1
ATOM 2369 N N . GLN A 1 295 ? -15.290 13.689 12.628 1.00 93.12 295 GLN A N 1
ATOM 2370 C CA . GLN A 1 295 ? -14.758 15.057 12.631 1.00 93.12 295 GLN A CA 1
ATOM 2371 C C . GLN A 1 295 ? -13.259 15.110 12.345 1.00 93.12 295 GLN A C 1
ATOM 2373 O O . GLN A 1 295 ? -12.768 16.070 11.759 1.00 93.12 295 GLN A O 1
ATOM 2378 N N . ASP A 1 296 ? -12.521 14.067 12.704 1.00 88.38 296 ASP A N 1
ATOM 2379 C CA . ASP A 1 296 ? -11.109 13.928 12.376 1.00 88.38 296 ASP A CA 1
ATOM 2380 C C . ASP A 1 296 ? -10.707 12.455 12.217 1.00 88.38 296 ASP A C 1
ATOM 2382 O O . ASP A 1 296 ? -11.521 11.537 12.333 1.00 88.38 296 ASP A O 1
ATOM 2386 N N . TYR A 1 297 ? -9.430 12.226 11.901 1.00 86.44 297 TYR A N 1
ATOM 2387 C CA . TYR A 1 297 ? -8.920 10.872 11.694 1.00 86.44 297 TYR A CA 1
ATOM 2388 C C . TYR A 1 297 ? -8.853 10.041 12.979 1.00 86.44 297 TYR A C 1
ATOM 2390 O O . TYR A 1 297 ? -8.990 8.823 12.909 1.00 86.44 297 TYR A O 1
ATOM 2398 N N . SER A 1 298 ? -8.628 10.668 14.137 1.00 88.50 298 SER A N 1
ATOM 2399 C CA . SER A 1 298 ? -8.602 9.938 15.406 1.00 88.50 298 SER A CA 1
ATOM 2400 C C . SER A 1 298 ? -9.983 9.366 15.684 1.00 88.50 298 SER A C 1
ATOM 2402 O O . SER A 1 298 ? -10.114 8.171 15.933 1.00 88.50 298 SER A O 1
ATOM 2404 N N . GLU A 1 299 ? -11.017 10.195 15.536 1.00 93.38 299 GLU A N 1
ATOM 2405 C CA . GLU A 1 299 ? -12.403 9.764 15.693 1.00 93.38 299 GLU A CA 1
ATOM 2406 C C . GLU A 1 299 ? -12.774 8.672 14.679 1.00 93.38 299 GLU A C 1
ATOM 2408 O O . GLU A 1 299 ? -13.393 7.675 15.045 1.00 93.38 299 GLU A O 1
ATOM 2413 N N . PHE A 1 300 ? -12.337 8.814 13.424 1.00 91.25 300 PHE A N 1
ATOM 2414 C CA . PHE A 1 300 ? -12.518 7.805 12.376 1.00 91.25 300 PHE A CA 1
ATOM 2415 C C . PHE A 1 300 ? -11.888 6.459 12.741 1.00 91.25 300 PHE A C 1
ATOM 2417 O O . PHE A 1 300 ? -12.535 5.415 12.652 1.00 91.25 300 PHE A O 1
ATOM 2424 N N . ARG A 1 301 ? -10.628 6.473 13.187 1.00 89.75 301 ARG A N 1
ATOM 2425 C CA . ARG A 1 301 ? -9.898 5.274 13.606 1.00 89.75 301 ARG A CA 1
ATOM 2426 C C . ARG A 1 301 ? -10.566 4.600 14.802 1.00 89.75 301 ARG A C 1
ATOM 2428 O O . ARG A 1 301 ? -10.785 3.389 14.777 1.00 89.75 301 ARG A O 1
ATOM 2435 N N . ASP A 1 302 ? -10.925 5.373 15.821 1.00 90.75 302 ASP A N 1
ATOM 2436 C CA . ASP A 1 302 ? -11.581 4.855 17.022 1.00 90.75 302 ASP A CA 1
ATOM 2437 C C . ASP A 1 302 ? -12.984 4.318 16.719 1.00 90.75 302 ASP A C 1
ATOM 2439 O O . ASP A 1 302 ? -13.390 3.286 17.261 1.00 90.75 302 ASP A O 1
ATOM 2443 N N . GLY A 1 303 ? -13.716 4.982 15.821 1.00 91.12 303 GLY A N 1
ATOM 2444 C CA . GLY A 1 303 ? -15.006 4.526 15.313 1.00 91.12 303 GLY A CA 1
ATOM 2445 C C . GLY A 1 303 ? -14.905 3.158 14.644 1.00 91.12 303 GLY A C 1
ATOM 2446 O O . GLY A 1 303 ? -15.622 2.234 15.026 1.00 91.12 303 GLY A O 1
ATOM 2447 N N . LEU A 1 304 ? -13.951 2.988 13.725 1.00 87.50 304 LEU A N 1
ATOM 2448 C CA . LEU A 1 304 ? -13.716 1.709 13.050 1.00 87.50 304 LEU A CA 1
ATOM 2449 C C . LEU A 1 304 ? -13.279 0.593 14.008 1.00 87.50 304 LEU A C 1
ATOM 2451 O O . LEU A 1 304 ? -13.710 -0.553 13.853 1.00 87.50 304 LEU A O 1
ATOM 2455 N N . LYS A 1 305 ? -12.457 0.901 15.022 1.00 86.06 305 LYS A N 1
ATOM 2456 C CA . LYS A 1 305 ? -12.102 -0.074 16.070 1.00 86.06 305 LYS A CA 1
ATOM 2457 C C . LYS A 1 305 ? -13.347 -0.563 16.819 1.00 86.06 305 LYS A C 1
ATOM 2459 O O . LYS A 1 305 ? -13.492 -1.767 17.032 1.00 86.06 305 LYS A O 1
ATOM 2464 N N . LYS A 1 306 ? -14.269 0.341 17.171 1.00 86.31 306 LYS A N 1
ATOM 2465 C CA . LYS A 1 306 ? -15.533 -0.006 17.850 1.00 86.31 306 LYS A CA 1
ATOM 2466 C C . LYS A 1 306 ? -16.466 -0.836 16.964 1.00 86.31 306 LYS A C 1
ATOM 2468 O O . LYS A 1 306 ? -17.046 -1.808 17.447 1.00 86.31 306 LYS A O 1
ATOM 2473 N N . GLU A 1 307 ? -16.584 -0.507 15.676 1.00 82.56 307 GLU A N 1
ATOM 2474 C CA . GLU A 1 307 ? -17.370 -1.301 14.715 1.00 82.56 307 GLU A CA 1
ATOM 2475 C C . GLU A 1 307 ? -16.870 -2.754 14.667 1.00 82.56 307 GLU A C 1
ATOM 2477 O O . GLU A 1 307 ? -17.654 -3.683 14.869 1.00 82.56 307 GLU A O 1
ATOM 2482 N N . LYS A 1 308 ? -15.551 -2.958 14.542 1.00 75.50 308 LYS A N 1
ATOM 2483 C CA . LYS A 1 308 ? -14.938 -4.299 14.536 1.00 75.50 308 LYS A CA 1
ATOM 2484 C C . LYS A 1 308 ? -15.186 -5.084 15.829 1.00 75.50 308 LYS A C 1
ATOM 2486 O O . LYS A 1 308 ? -15.450 -6.280 15.768 1.00 75.50 308 LYS A O 1
ATOM 2491 N N . GLN A 1 309 ? -15.122 -4.429 16.989 1.00 74.12 309 GLN A N 1
ATOM 2492 C CA . GLN A 1 309 ? -15.334 -5.073 18.295 1.00 74.12 309 GLN A CA 1
ATOM 2493 C C . GLN A 1 309 ? -16.799 -5.436 18.563 1.00 74.12 309 GLN A C 1
ATOM 2495 O O . GLN A 1 309 ? -17.074 -6.419 19.245 1.00 74.12 309 GLN A O 1
ATOM 2500 N N . SER A 1 310 ? -17.741 -4.649 18.041 1.00 70.75 310 SER A N 1
ATOM 2501 C CA . SER A 1 310 ? -19.177 -4.871 18.250 1.00 70.75 310 SER A CA 1
ATOM 2502 C C . SER A 1 310 ? -19.782 -5.942 17.335 1.00 70.75 310 SER A C 1
ATOM 2504 O O . SER A 1 310 ? -20.912 -6.363 17.567 1.00 70.75 310 SER A O 1
ATOM 2506 N N . GLY A 1 311 ? -19.065 -6.373 16.289 1.00 60.12 311 GLY A N 1
ATOM 2507 C CA . GLY A 1 311 ? -19.589 -7.288 15.269 1.00 60.12 311 GLY A CA 1
ATOM 2508 C C . GLY A 1 311 ? -20.720 -6.692 14.417 1.00 60.12 311 GLY A C 1
ATOM 2509 O O . GLY A 1 311 ? -21.291 -7.396 13.587 1.00 60.12 311 GLY A O 1
ATOM 2510 N N . VAL A 1 312 ? -21.051 -5.408 14.604 1.00 46.19 312 VAL A N 1
ATOM 2511 C CA . VAL A 1 312 ? -22.100 -4.702 13.863 1.00 46.19 312 VAL A CA 1
ATOM 2512 C C . VAL A 1 312 ? -21.479 -4.059 12.631 1.00 46.19 312 VAL A C 1
ATOM 2514 O O . VAL A 1 312 ? -20.807 -3.033 12.708 1.00 46.19 312 VAL A O 1
ATOM 2517 N N . THR A 1 313 ? -21.722 -4.667 11.476 1.00 45.75 313 THR A N 1
ATOM 2518 C CA . THR A 1 313 ? -21.423 -4.078 10.170 1.00 45.75 313 THR A CA 1
ATOM 2519 C C . THR A 1 313 ? -22.561 -3.113 9.806 1.00 45.75 313 THR A C 1
ATOM 2521 O O . THR A 1 313 ? -23.703 -3.553 9.689 1.00 45.75 313 THR A O 1
ATOM 2524 N N . ARG A 1 314 ? -22.285 -1.804 9.699 1.00 39.28 314 ARG A N 1
ATOM 2525 C CA . ARG A 1 314 ? -23.279 -0.766 9.345 1.00 39.28 314 ARG A CA 1
ATOM 2526 C C . ARG A 1 314 ? -23.425 -0.563 7.842 1.00 39.28 314 ARG A C 1
ATOM 2528 O O . ARG A 1 314 ? -22.453 -0.067 7.224 1.00 39.28 314 ARG A O 1
#

Foldseek 3Di:
DQPDDDDPFQPAKKKKFQDDPVVLVLVLVLVVVFLDAFDDPQVLVVLLNVLVNLLFDPVLQVQLNPDDDDRLAMEIETEPLSCQLLVLLLLQLLQVVQDPVDQASCLQAPESSCQVVLPHDPPDDHSYYYHYDDADICVQCPVFRHDVPSDDPLRVLVRSLDPRGGPDHPLVSCVSCVVVCLPLRMPMDGSVVCVVPVLVVSVSVCVSSVHDPVSSSVSSSVCSDLVNCVVVQSRHFCPSSCQSSCVSSVTDPPPIDRSRDPDDSHCNLVRDDPVSVVSVQVCCVVRVCVPPVASDSVSVVVVVVVCVVVVDDD

Sequence (314 aa):
LSDIMQYSSDRRLHFISKPTKENIIWEKLYYHSIMSTSEGRNPAIELMNQRLSRLITKEGRQKALSFVPRSSDVIVATASKCGTTWMQQIVHQLRSGGDMTFTDIDEVVLWIDLAYDVGQDLDAEHTAVLKAENIFAFNFFGKKYFQPGEITLDEFVKNIMNRQKMRVNYFQHLLSWWPKRNDPNVLFLLYEDMLDDLESAVRAVASFMGIKDEASITNAVKMSTFDFMKQNRDKFSTNLVSSYRNKAMGIPEGVVSQRVATGPATKGREMMDEGTKQAVQGMWNEIVTKETGFQDYSEFRDGLKKEKQSGVTR

pLDDT: mean 75.27, std 17.61, range [21.86, 97.94]

Organism: Paramuricea clavata (NCBI:txid317549)

InterPro domains:
  IPR000863 Sulfotransferase domain [PF00685] (72-110)
  IPR000863 Sulfotransferase domain [PF00685] (138-243)
  IPR027417 P-loop containing nucleoside triphosphate hydrolase [G3DSA:3.40.50.300] (41-136)
  IPR027417 P-loop containing nucleoside triphosphate hydrolase [G3DSA:3.40.50.300] (137-250)
  IPR027417 P-loop containing nucleoside triphosphate hydrolase [SSF52540] (58-286)

Radius of gyration: 18.85 Å; chains: 1; bounding box: 44×50×43 Å

Secondary structure (DSSP, 8-state):
------S-TT--EEEEE---HHHHHHHHHHHHHH-S----SSHHHHHHHHHHTTSS-HHHHHHHHH----TT--EEEEETTSSHHHHHHHHHHHHHSS----SSHHHHEEETTTTTTTT--TTS--SEEEEEE----HHHHHHHHS-TTSS-HHHHHHHHH-TTT-S--HHHHHHHHGGGTT-TTEEEEEHHHHHH-HHHHHHHHHHHHT---HHHHHHHHHHTSHHHHHHTGGGGS-HHHHHHHHHHHTPPTT-----S-SS-TT-TTTTS-HHHHHHHHHHIIIIIHHHH--SSHHHHHHHHHHHHHHT---